Protein AF-T0YWU1-F1 (afdb_monomer_lite)

Sequence (294 aa):
MVGDIGYGIVILLGSIWIIKRLSTPGPHIRLPGKLTKFVSTILSPLQMKILGKALIPGSIAAIIAGIVFNSFFGFPIMPSQIFGYHINYFSPLKSAGKMLLISGYFGLFMVTLGYIMGILNELNYGEKRGIVGKIGWLMFVWGVSIYGLSLLHGYNVSITSNPFAALDIGVLVSGILLILYGEGGRAAVEIPSIISHVLSYTRIMGVLLATIILSELVNSVFISNSSGSVILIIVGVVVLVIGQLFTLVLAIFEPGIQGARLIYVEFFSKFYRGNGRPFIPFGVERKYTEKVYK

InterPro domains:
  IPR002490 V-type ATPase, V0 complex, 116kDa subunit family [PTHR11629] (193-286)

pLDDT: mean 76.67, std 13.07, range [37.91, 92.88]

Structure (mmCIF, N/CA/C/O backbone):
data_AF-T0YWU1-F1
#
_entry.id   AF-T0YWU1-F1
#
loop_
_atom_site.group_PDB
_atom_site.id
_atom_site.type_symbol
_atom_site.label_atom_id
_atom_site.label_alt_id
_atom_site.label_comp_id
_atom_site.label_asym_id
_atom_site.label_entity_id
_atom_site.label_seq_id
_atom_site.pdbx_PDB_ins_code
_atom_site.Cartn_x
_atom_site.Cartn_y
_atom_site.Cartn_z
_atom_site.occupancy
_atom_site.B_iso_or_equiv
_atom_site.auth_seq_id
_atom_site.auth_comp_id
_atom_site.auth_asym_id
_atom_site.auth_atom_id
_atom_site.pdbx_PDB_model_num
ATOM 1 N N . MET A 1 1 ? 3.908 0.336 -5.491 1.00 82.31 1 MET A N 1
ATOM 2 C CA . MET A 1 1 ? 4.427 -1.021 -5.782 1.00 82.31 1 MET A CA 1
ATOM 3 C C . MET A 1 1 ? 4.955 -1.096 -7.200 1.00 82.31 1 MET A C 1
ATOM 5 O O . MET A 1 1 ? 6.068 -1.546 -7.363 1.00 82.31 1 MET A O 1
ATOM 9 N N . VAL A 1 2 ? 4.222 -0.596 -8.199 1.00 79.56 2 VAL A N 1
ATOM 10 C CA . VAL A 1 2 ? 4.784 -0.313 -9.532 1.00 79.56 2 VAL A CA 1
ATOM 11 C C . VAL A 1 2 ? 4.933 1.193 -9.676 1.00 79.56 2 VAL A C 1
ATOM 13 O O . VAL A 1 2 ? 4.023 1.928 -9.293 1.00 79.56 2 VAL A O 1
ATOM 16 N N . GLY A 1 3 ? 6.079 1.635 -10.177 1.00 74.06 3 GLY A N 1
ATOM 17 C CA . GLY A 1 3 ? 6.428 3.045 -10.314 1.00 74.06 3 GLY A CA 1
ATOM 18 C C . GLY A 1 3 ? 7.127 3.323 -11.636 1.00 74.06 3 GLY A C 1
ATOM 19 O O . GLY A 1 3 ? 8.222 3.867 -11.643 1.00 74.06 3 GLY A O 1
ATOM 20 N N . ASP A 1 4 ? 6.512 2.905 -12.739 1.00 81.81 4 ASP A N 1
ATOM 21 C CA . ASP A 1 4 ? 7.069 3.052 -14.081 1.00 81.81 4 ASP A CA 1
ATOM 22 C C . ASP A 1 4 ? 5.948 3.359 -15.078 1.00 81.81 4 ASP A C 1
ATOM 24 O O . ASP A 1 4 ? 4.906 2.692 -15.097 1.00 81.81 4 ASP A O 1
ATOM 28 N N . ILE A 1 5 ? 6.174 4.371 -15.912 1.00 81.19 5 ILE A N 1
ATOM 29 C CA . ILE A 1 5 ? 5.219 4.835 -16.922 1.00 81.19 5 ILE A CA 1
ATOM 30 C C . ILE A 1 5 ? 5.001 3.754 -17.982 1.00 81.19 5 ILE A C 1
ATOM 32 O O . ILE A 1 5 ? 3.873 3.501 -18.404 1.00 81.19 5 ILE A O 1
ATOM 36 N N . GLY A 1 6 ? 6.080 3.100 -18.401 1.00 81.06 6 GLY A N 1
ATOM 37 C CA . GLY A 1 6 ? 6.092 2.086 -19.439 1.00 81.06 6 GLY A CA 1
ATOM 38 C C . GLY A 1 6 ? 5.306 0.847 -19.045 1.00 81.06 6 GLY A C 1
ATOM 39 O O . GLY A 1 6 ? 4.369 0.456 -19.748 1.00 81.06 6 GLY A O 1
ATOM 40 N N . TYR A 1 7 ? 5.613 0.278 -17.876 1.00 83.62 7 TYR A N 1
ATOM 41 C CA . TYR A 1 7 ? 4.824 -0.837 -17.345 1.00 83.62 7 TYR A CA 1
ATOM 42 C C . TYR A 1 7 ? 3.365 -0.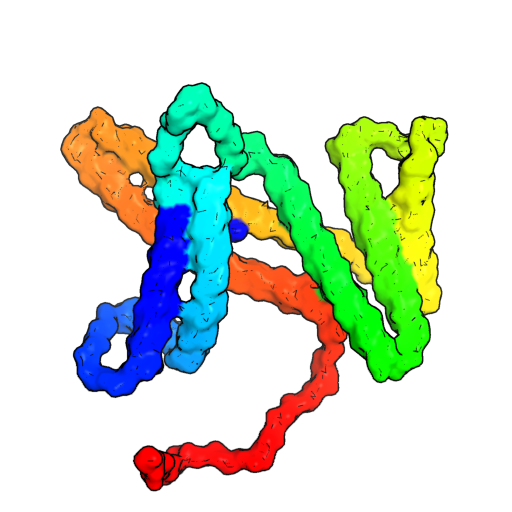417 -17.115 1.00 83.62 7 TYR A C 1
ATOM 44 O O . TYR A 1 7 ? 2.458 -1.163 -17.479 1.00 83.62 7 TYR A O 1
ATOM 52 N N . GLY A 1 8 ? 3.114 0.791 -16.596 1.00 81.62 8 GLY A N 1
ATOM 53 C CA . GLY A 1 8 ? 1.762 1.320 -16.394 1.00 81.62 8 GLY A CA 1
ATOM 54 C C . GLY A 1 8 ? 0.928 1.376 -17.680 1.00 81.62 8 GLY A C 1
ATOM 55 O O . GLY A 1 8 ? -0.210 0.905 -17.694 1.00 81.62 8 GLY A O 1
ATOM 56 N N . ILE A 1 9 ? 1.504 1.868 -18.782 1.00 85.12 9 ILE A N 1
ATOM 57 C CA . ILE A 1 9 ? 0.844 1.920 -20.098 1.00 85.12 9 ILE A CA 1
ATOM 58 C C . ILE A 1 9 ? 0.578 0.513 -20.639 1.00 85.12 9 ILE A C 1
ATOM 60 O O . ILE A 1 9 ? -0.530 0.241 -21.105 1.00 85.12 9 ILE A O 1
ATOM 64 N N . VAL A 1 10 ? 1.553 -0.399 -20.563 1.00 84.38 10 VAL A N 1
ATOM 65 C CA . VAL A 1 10 ? 1.372 -1.783 -21.042 1.00 84.38 10 VAL A CA 1
ATOM 66 C C . VAL A 1 10 ? 0.262 -2.489 -20.270 1.00 84.38 10 VAL A C 1
ATOM 68 O O . VAL A 1 10 ? -0.584 -3.156 -20.869 1.00 84.38 10 VAL A O 1
ATOM 71 N N . ILE A 1 11 ? 0.218 -2.303 -18.952 1.00 83.19 11 ILE A N 1
ATOM 72 C CA . ILE A 1 11 ? -0.818 -2.872 -18.088 1.00 83.19 11 ILE A CA 1
ATOM 73 C C . ILE A 1 11 ? -2.192 -2.269 -18.411 1.00 83.19 11 ILE A C 1
ATOM 75 O O . ILE A 1 11 ? -3.181 -3.005 -18.500 1.00 83.19 11 ILE A O 1
ATOM 79 N N . LEU A 1 12 ? -2.271 -0.955 -18.633 1.00 84.44 12 LEU A N 1
ATOM 80 C CA . LEU A 1 12 ? -3.507 -0.262 -19.004 1.00 84.44 12 LEU A CA 1
ATOM 81 C C . LEU A 1 12 ? -4.043 -0.755 -20.357 1.00 84.44 12 LEU A C 1
ATOM 83 O O . LEU A 1 12 ? -5.212 -1.135 -20.461 1.00 84.44 12 LEU A O 1
ATOM 87 N N . LEU A 1 13 ? -3.182 -0.825 -21.375 1.00 83.25 13 LEU A N 1
ATOM 88 C CA . LEU A 1 13 ? -3.534 -1.336 -22.703 1.00 83.25 13 LEU A CA 1
ATOM 89 C C . LEU A 1 13 ? -3.962 -2.806 -22.644 1.00 83.25 13 LEU A C 1
ATOM 91 O O . LEU A 1 13 ? -4.986 -3.168 -23.227 1.00 83.25 13 LEU A O 1
ATOM 95 N N . GLY A 1 14 ? -3.236 -3.640 -21.894 1.00 77.94 14 GLY A N 1
ATOM 96 C CA . GLY A 1 14 ? -3.594 -5.040 -21.663 1.00 77.94 14 GLY A CA 1
ATOM 97 C C . GLY A 1 14 ? -4.962 -5.191 -20.991 1.00 77.94 14 GLY A C 1
ATOM 98 O O . GLY A 1 14 ? -5.781 -6.002 -21.425 1.00 77.94 14 GLY A O 1
ATOM 99 N N . SER A 1 15 ? -5.258 -4.359 -19.991 1.00 75.44 15 SER A N 1
ATOM 100 C CA . SER A 1 15 ? -6.538 -4.370 -19.267 1.00 75.44 15 SER A CA 1
ATOM 101 C C . SER A 1 15 ? -7.713 -3.968 -20.162 1.00 75.44 15 SER A C 1
ATOM 103 O O . SER A 1 15 ? -8.737 -4.656 -20.193 1.00 75.44 15 SER A O 1
ATOM 105 N N . ILE A 1 16 ? -7.561 -2.894 -20.943 1.00 78.06 16 ILE A N 1
ATOM 106 C CA . ILE A 1 16 ? -8.579 -2.435 -21.903 1.00 78.06 16 ILE A CA 1
ATOM 107 C C . ILE A 1 16 ? -8.810 -3.493 -22.985 1.00 78.06 16 ILE A C 1
ATOM 109 O O . ILE A 1 16 ? -9.957 -3.779 -23.338 1.00 78.06 16 ILE A O 1
ATOM 113 N N . TRP A 1 17 ? -7.740 -4.116 -23.482 1.00 77.25 17 TRP A N 1
ATOM 114 C CA . TRP A 1 17 ? -7.822 -5.177 -24.482 1.00 77.25 17 TRP A CA 1
ATOM 115 C C . TRP A 1 17 ? -8.587 -6.404 -23.967 1.00 77.25 17 TRP A C 1
ATOM 117 O O . TRP A 1 17 ? -9.477 -6.901 -24.662 1.00 77.25 17 TRP A O 1
ATOM 127 N N . ILE A 1 18 ? -8.322 -6.844 -22.730 1.00 71.62 18 ILE A N 1
ATOM 128 C CA . ILE A 1 18 ? -9.055 -7.943 -22.076 1.00 71.62 18 ILE A CA 1
ATOM 129 C C . ILE A 1 18 ? -10.545 -7.596 -21.934 1.00 71.62 18 ILE A C 1
ATOM 131 O O . ILE A 1 18 ? -11.403 -8.402 -22.300 1.00 71.62 18 ILE A O 1
ATOM 135 N N . ILE A 1 19 ? -10.880 -6.393 -21.455 1.00 70.25 19 ILE A N 1
ATOM 136 C CA . ILE A 1 19 ? -12.279 -5.978 -21.242 1.00 70.25 19 ILE A CA 1
ATOM 137 C C . ILE A 1 19 ? -13.037 -5.864 -22.562 1.00 70.25 19 ILE A C 1
ATOM 139 O O . ILE A 1 19 ? -14.166 -6.358 -22.655 1.00 70.25 19 ILE A O 1
ATOM 143 N N . LYS A 1 20 ? -12.438 -5.222 -23.573 1.00 69.19 20 LYS A N 1
ATOM 144 C CA . LYS A 1 20 ? -13.056 -5.033 -24.892 1.00 69.19 20 LYS A CA 1
ATOM 145 C C . LYS A 1 20 ? -13.359 -6.383 -25.531 1.00 69.19 20 LYS A C 1
ATOM 147 O O . LYS A 1 20 ? -14.448 -6.563 -26.067 1.00 69.19 20 LYS A O 1
ATOM 152 N N . ARG A 1 21 ? -12.449 -7.349 -25.393 1.00 64.88 21 ARG A N 1
ATOM 153 C CA . ARG A 1 21 ? -12.579 -8.690 -25.972 1.00 64.88 21 ARG A CA 1
ATOM 154 C C . ARG A 1 21 ? -13.543 -9.610 -25.221 1.00 64.88 21 ARG A C 1
ATOM 156 O O . ARG A 1 21 ? -14.203 -10.417 -25.854 1.00 64.88 21 ARG A O 1
ATOM 163 N N . LEU A 1 22 ? -13.654 -9.481 -23.898 1.00 62.69 22 LEU A N 1
ATOM 164 C CA . LEU A 1 22 ? -14.622 -10.242 -23.093 1.00 62.69 22 LEU A CA 1
ATOM 165 C C . LEU A 1 22 ? -16.031 -9.626 -23.091 1.00 62.69 22 LEU A C 1
ATOM 167 O O . LEU A 1 22 ? -16.982 -10.280 -22.674 1.00 62.69 22 LEU A O 1
ATOM 171 N N . SER A 1 23 ? -16.177 -8.362 -23.504 1.00 56.84 23 SER A N 1
ATOM 172 C CA . SER A 1 23 ? -17.471 -7.658 -23.537 1.00 56.84 23 SER A CA 1
ATOM 173 C C . SER A 1 23 ? -18.092 -7.560 -24.931 1.00 56.84 23 SER A C 1
ATOM 175 O O . SER A 1 23 ? -19.251 -7.170 -25.020 1.00 56.84 23 SER A O 1
ATOM 177 N N . THR A 1 24 ? -17.365 -7.906 -25.998 1.00 52.28 24 THR A N 1
ATOM 178 C CA . THR A 1 24 ? -17.922 -7.995 -27.356 1.00 52.28 24 THR A CA 1
ATOM 179 C C . THR A 1 24 ? -18.261 -9.454 -27.684 1.00 52.28 24 THR A C 1
ATOM 181 O O . THR A 1 24 ? -17.350 -10.266 -27.840 1.00 52.28 24 THR A O 1
ATOM 184 N N . PRO A 1 25 ? -19.552 -9.829 -27.778 1.00 48.22 25 PRO A N 1
ATOM 185 C CA . PRO A 1 25 ? -19.942 -11.126 -28.307 1.00 48.22 25 PRO A CA 1
ATOM 186 C C . PRO A 1 25 ? -19.775 -11.073 -29.831 1.00 48.22 25 PRO A C 1
ATOM 188 O O . PRO A 1 25 ? -20.569 -10.455 -30.532 1.00 48.22 25 PRO A O 1
ATOM 191 N N . GLY A 1 26 ? -18.696 -11.659 -30.346 1.00 48.84 26 GLY A N 1
ATOM 192 C CA . GLY A 1 26 ? -18.432 -11.725 -31.782 1.00 48.84 26 GLY A CA 1
ATOM 193 C C . GLY A 1 26 ? -17.563 -12.933 -32.142 1.00 48.84 26 GLY A C 1
ATOM 194 O O . GLY A 1 26 ? -16.620 -13.242 -31.405 1.00 48.84 26 GLY A O 1
ATOM 195 N N . PRO A 1 27 ? -17.874 -13.644 -33.242 1.00 56.78 27 PRO A N 1
ATOM 196 C CA . PRO A 1 27 ? -17.178 -14.857 -33.631 1.00 56.78 27 PRO A CA 1
ATOM 197 C C . PRO A 1 27 ? -15.806 -14.492 -34.207 1.00 56.78 27 PRO A C 1
ATOM 199 O O . PRO A 1 27 ? -15.660 -13.551 -34.977 1.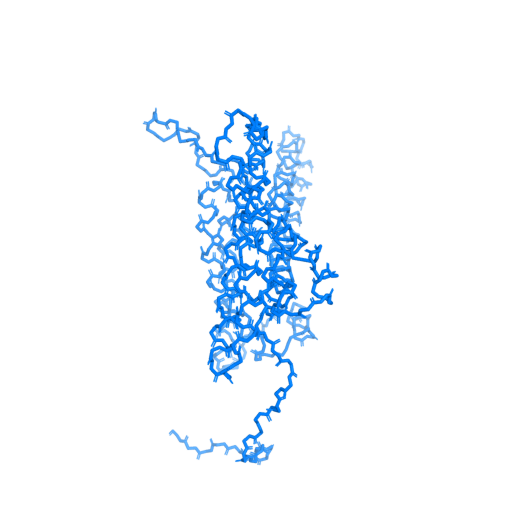00 56.78 27 PRO A O 1
ATOM 202 N N . HIS A 1 28 ? -14.794 -15.272 -33.845 1.00 48.97 28 HIS A N 1
ATOM 203 C CA . HIS A 1 28 ? -13.464 -15.253 -34.456 1.00 48.97 28 HIS A CA 1
ATOM 204 C C . HIS A 1 28 ? -12.636 -13.976 -34.293 1.00 48.97 28 HIS A C 1
ATOM 206 O O . HIS A 1 28 ? -12.320 -13.281 -35.250 1.00 48.97 28 HIS A O 1
ATOM 212 N N . ILE A 1 29 ? -12.043 -13.817 -33.113 1.00 43.88 29 ILE A N 1
ATOM 213 C CA . ILE A 1 29 ? -10.643 -13.389 -33.080 1.00 43.88 29 ILE A CA 1
ATOM 214 C C . ILE A 1 29 ? -9.932 -14.416 -32.210 1.00 43.88 29 ILE A C 1
ATOM 216 O O . ILE A 1 29 ? -10.233 -14.549 -31.022 1.00 43.88 29 ILE A O 1
ATOM 220 N N . ARG A 1 30 ? -9.032 -15.203 -32.804 1.00 51.38 30 ARG A N 1
ATOM 221 C CA . ARG A 1 30 ? -8.229 -16.210 -32.094 1.00 51.38 30 ARG A CA 1
ATOM 222 C C . ARG A 1 30 ? -7.247 -15.478 -31.188 1.00 51.38 30 ARG A C 1
ATOM 224 O O . ARG A 1 30 ? -6.583 -14.535 -31.613 1.00 51.38 30 ARG A O 1
ATOM 231 N N . LEU A 1 31 ? -7.205 -15.826 -29.909 1.00 53.59 31 LEU A N 1
ATOM 232 C CA . LEU A 1 31 ? -6.074 -15.422 -29.084 1.00 53.59 31 LEU A CA 1
ATOM 233 C C . LEU A 1 31 ? -4.851 -16.264 -29.496 1.00 53.59 31 LEU A C 1
ATOM 235 O O . LEU A 1 31 ? -5.041 -17.361 -30.033 1.00 53.59 31 LEU A O 1
ATOM 239 N N . PRO A 1 32 ? -3.606 -15.828 -29.229 1.00 54.00 32 PRO A N 1
ATOM 240 C CA . PRO A 1 32 ? -2.492 -16.768 -29.197 1.00 54.00 32 PRO A CA 1
ATOM 241 C C . PRO A 1 32 ? -2.830 -17.855 -28.169 1.00 54.00 32 PRO A C 1
ATOM 243 O O . PRO A 1 32 ? -2.853 -17.608 -26.963 1.00 54.00 32 PRO A O 1
ATOM 246 N N . GLY A 1 33 ? -3.155 -19.056 -28.656 1.00 54.84 33 GLY A N 1
ATOM 247 C CA . GLY A 1 33 ? -3.848 -20.079 -27.867 1.00 54.84 33 GLY A CA 1
ATOM 248 C C . GLY A 1 33 ? -3.121 -20.509 -26.591 1.00 54.84 33 GLY A C 1
ATOM 249 O O . GLY A 1 33 ? -3.763 -21.011 -25.675 1.00 54.84 33 GLY A O 1
ATOM 250 N N . LYS A 1 34 ? -1.805 -20.283 -26.495 1.00 58.09 34 LYS A N 1
ATOM 251 C CA . LYS A 1 34 ? -0.998 -20.623 -25.315 1.00 58.09 34 LYS A CA 1
ATOM 252 C C . LYS A 1 34 ? -1.265 -19.696 -24.120 1.00 58.09 34 LYS A C 1
ATOM 254 O O . LYS A 1 34 ? -1.522 -20.193 -23.029 1.00 58.09 34 LYS A O 1
ATOM 259 N N . LEU A 1 35 ? -1.271 -18.374 -24.324 1.00 56.03 35 LEU A N 1
ATOM 260 C CA . LEU A 1 35 ? -1.502 -17.401 -23.243 1.00 56.03 35 LEU A CA 1
ATOM 261 C C . LEU A 1 35 ? -2.939 -17.468 -22.729 1.00 56.03 35 LEU A C 1
ATOM 263 O O . LEU A 1 35 ? -3.181 -17.398 -21.531 1.00 56.03 35 LEU A O 1
ATOM 267 N N . THR A 1 36 ? -3.901 -17.669 -23.625 1.00 58.38 36 THR A N 1
ATOM 268 C CA . THR A 1 36 ? -5.312 -17.791 -23.238 1.00 58.38 36 THR A CA 1
ATOM 269 C C . THR A 1 36 ? -5.583 -19.055 -22.490 1.00 58.38 36 THR A C 1
ATOM 271 O O . THR A 1 36 ? -6.277 -18.969 -21.496 1.00 58.38 36 THR A O 1
ATOM 274 N N . LYS A 1 37 ? -5.029 -20.192 -22.929 1.00 58.12 37 LYS A N 1
ATOM 275 C CA . LYS A 1 37 ? -5.168 -21.441 -22.186 1.00 58.12 37 LYS A CA 1
ATOM 276 C C . LYS A 1 37 ? -4.602 -21.288 -20.780 1.00 58.12 37 LYS A C 1
ATOM 278 O O . LYS A 1 37 ? -5.291 -21.642 -19.841 1.00 58.12 37 LYS A O 1
ATOM 283 N N . PHE A 1 38 ? -3.421 -20.687 -20.619 1.00 57.88 38 PHE A N 1
ATOM 284 C CA . PHE A 1 38 ? -2.845 -20.449 -19.292 1.00 57.88 38 PHE A CA 1
ATOM 285 C C . PHE A 1 38 ? -3.729 -19.545 -18.422 1.00 57.88 38 PHE A C 1
ATOM 287 O O . PHE A 1 38 ? -4.063 -19.906 -17.298 1.00 57.88 38 PHE A O 1
ATOM 294 N N . VAL A 1 39 ? -4.176 -18.405 -18.954 1.00 60.66 39 VAL A N 1
ATOM 295 C CA . VAL A 1 39 ? -5.013 -17.475 -18.183 1.00 60.66 39 VAL A CA 1
ATOM 296 C C . VAL A 1 39 ? -6.408 -18.053 -17.917 1.00 60.66 39 VAL A C 1
ATOM 298 O O . VAL A 1 39 ? -6.906 -17.897 -16.811 1.00 60.66 39 VAL A O 1
ATOM 301 N N . SER A 1 40 ? -7.013 -18.776 -18.864 1.00 59.56 40 SER A N 1
ATOM 302 C CA . SER A 1 40 ? -8.311 -19.445 -18.683 1.00 59.56 40 SER A CA 1
ATOM 303 C C . SER A 1 40 ? -8.239 -20.661 -17.761 1.00 59.56 40 SER A C 1
ATOM 305 O O . SER A 1 40 ? -9.258 -21.058 -17.209 1.00 59.56 40 SER A O 1
ATOM 307 N N . THR A 1 41 ? -7.055 -21.260 -17.598 1.00 65.38 41 THR A N 1
ATOM 308 C CA . THR A 1 41 ? -6.808 -22.300 -16.589 1.00 65.38 41 THR A CA 1
ATOM 309 C C . THR A 1 41 ? -6.776 -21.705 -15.178 1.00 65.38 41 THR A C 1
ATOM 311 O O . THR A 1 41 ? -7.145 -22.391 -14.231 1.00 65.38 41 THR A O 1
ATOM 314 N N . ILE A 1 42 ? -6.365 -20.441 -15.023 1.00 65.69 42 ILE A N 1
ATOM 315 C CA . ILE A 1 42 ? -6.242 -19.776 -13.713 1.00 65.69 42 ILE A CA 1
ATOM 316 C C . ILE A 1 42 ? -7.499 -18.961 -13.357 1.00 65.69 42 ILE A C 1
ATOM 318 O O . ILE A 1 42 ? -7.862 -18.886 -12.187 1.00 65.69 42 ILE A O 1
ATOM 322 N N . LEU A 1 43 ? -8.172 -18.343 -14.335 1.00 62.31 43 LEU A N 1
ATOM 323 C CA . LEU A 1 43 ? -9.293 -17.421 -14.118 1.00 62.31 43 LEU A CA 1
ATOM 324 C C . LEU A 1 43 ? -10.470 -17.703 -15.061 1.00 62.31 43 LEU A C 1
ATOM 326 O O . LEU A 1 43 ? -10.310 -17.827 -16.275 1.00 62.31 43 LEU A O 1
ATOM 330 N N . SER A 1 44 ? -11.684 -17.692 -14.505 1.00 72.19 44 SER A N 1
ATOM 331 C CA . SER A 1 44 ? -12.932 -17.693 -15.281 1.00 72.19 44 SER A CA 1
ATOM 332 C C . SER A 1 44 ? -13.065 -16.404 -16.119 1.00 72.19 44 SER A C 1
ATOM 334 O O . SER A 1 44 ? -12.623 -15.340 -15.667 1.00 72.19 44 SER A O 1
ATOM 336 N N . PRO A 1 45 ? -13.732 -16.425 -17.295 1.00 67.06 45 PRO A N 1
ATOM 337 C CA . PRO A 1 45 ? -13.944 -15.233 -18.129 1.00 67.06 45 PRO A CA 1
ATOM 338 C C . PRO A 1 45 ? -14.547 -14.043 -17.367 1.00 67.06 45 PRO A C 1
ATOM 340 O O . PRO A 1 45 ? -14.215 -12.885 -17.625 1.00 67.06 45 PRO A O 1
ATOM 343 N N . LEU A 1 46 ? -15.405 -14.318 -16.381 1.00 68.00 46 LEU A N 1
ATOM 344 C CA . LEU A 1 46 ? -16.006 -13.290 -15.534 1.00 68.00 46 LEU A CA 1
ATOM 345 C C . LEU A 1 46 ? -14.983 -12.688 -14.557 1.00 68.00 46 LEU A C 1
ATOM 347 O O . LEU A 1 46 ? -14.924 -11.468 -14.403 1.00 68.00 46 LEU A O 1
ATOM 351 N N . GLN A 1 47 ? -14.126 -13.518 -13.957 1.00 74.19 47 GLN A N 1
ATOM 352 C CA . GLN A 1 47 ? -13.056 -13.072 -13.058 1.00 74.19 47 GLN A CA 1
ATOM 353 C C . GLN A 1 47 ? -12.017 -12.227 -13.802 1.00 74.19 47 GLN A C 1
ATOM 355 O O . GLN A 1 47 ? -11.585 -11.202 -13.283 1.00 74.19 47 GLN A O 1
ATOM 360 N N . MET A 1 48 ? -11.686 -12.583 -15.049 1.00 70.56 48 MET A N 1
ATOM 361 C CA . MET A 1 48 ? -10.806 -11.778 -15.904 1.00 70.56 48 MET A CA 1
ATOM 362 C C . MET A 1 48 ? -11.374 -10.376 -16.161 1.00 70.56 48 MET A C 1
ATOM 364 O O . MET A 1 48 ? -10.632 -9.394 -16.153 1.00 70.56 48 MET A O 1
ATOM 368 N N . LYS A 1 49 ? -12.695 -10.259 -16.354 1.00 74.25 49 LYS A N 1
ATOM 369 C CA . LYS A 1 49 ? -13.361 -8.962 -16.544 1.00 74.25 49 LYS A CA 1
ATOM 370 C C . LYS A 1 49 ? -13.354 -8.119 -15.267 1.00 74.25 49 LYS A C 1
ATOM 372 O O . LYS A 1 49 ? -13.149 -6.910 -15.353 1.00 74.25 49 LYS A O 1
ATOM 377 N N . ILE A 1 50 ? -13.560 -8.735 -14.100 1.00 79.25 50 ILE A N 1
ATOM 378 C CA . ILE A 1 50 ? -13.469 -8.046 -12.802 1.00 79.25 50 ILE A CA 1
ATOM 379 C C . ILE A 1 50 ? -12.033 -7.573 -12.556 1.00 79.25 50 ILE A C 1
ATOM 381 O O . ILE A 1 50 ? -11.828 -6.401 -12.247 1.00 79.25 50 ILE A O 1
ATOM 385 N N . LEU A 1 51 ? -11.047 -8.449 -12.768 1.00 77.75 51 LEU A N 1
ATOM 386 C CA . LEU A 1 51 ? -9.630 -8.133 -12.594 1.00 77.75 51 LEU A CA 1
ATOM 387 C C . LEU A 1 51 ? -9.193 -6.993 -13.517 1.00 77.75 51 LEU A C 1
ATOM 389 O O . LEU A 1 51 ? -8.589 -6.034 -13.052 1.00 77.75 51 LEU A O 1
ATOM 393 N N . GLY A 1 52 ? -9.557 -7.048 -14.802 1.00 77.81 52 GLY A N 1
ATOM 394 C CA . GLY A 1 52 ? -9.248 -5.980 -15.753 1.00 77.81 52 GLY A CA 1
ATOM 395 C C . GLY A 1 52 ? -9.839 -4.634 -15.329 1.00 77.81 52 GLY A C 1
ATOM 396 O O . GLY A 1 52 ? -9.156 -3.617 -15.399 1.00 77.81 52 GLY A O 1
ATOM 397 N N . LYS A 1 53 ? -11.085 -4.612 -14.833 1.00 81.69 53 LYS A N 1
ATOM 398 C CA . LYS A 1 53 ? -11.705 -3.380 -14.314 1.00 81.69 53 LYS A CA 1
ATOM 399 C C . LYS A 1 53 ? -10.994 -2.849 -13.069 1.00 81.69 53 LYS A C 1
ATOM 401 O O . LYS A 1 53 ? -10.827 -1.640 -12.951 1.00 81.69 53 LYS A O 1
ATOM 406 N N . ALA A 1 54 ? -10.570 -3.734 -12.169 1.00 82.38 54 ALA A N 1
ATOM 407 C CA . ALA A 1 54 ? -9.828 -3.364 -10.966 1.00 82.38 54 ALA A CA 1
ATOM 408 C C . ALA A 1 54 ? -8.408 -2.860 -11.279 1.00 82.38 54 ALA A C 1
ATOM 410 O O . ALA A 1 54 ? -7.881 -2.014 -10.561 1.00 82.38 54 ALA A O 1
ATOM 411 N N . LEU A 1 55 ? -7.799 -3.337 -12.368 1.00 83.81 55 LEU A N 1
ATOM 412 C CA . LEU A 1 55 ? -6.430 -2.990 -12.744 1.00 83.81 55 LEU A CA 1
ATOM 413 C C . LEU A 1 55 ? -6.318 -1.619 -13.432 1.00 83.81 55 LEU A C 1
ATOM 415 O O . LEU A 1 55 ? -5.272 -0.984 -13.333 1.00 83.81 55 LEU A O 1
ATOM 419 N N . ILE A 1 56 ? -7.392 -1.111 -14.053 1.00 84.62 56 ILE A N 1
ATOM 420 C CA . ILE A 1 56 ? -7.425 0.230 -14.672 1.00 84.62 56 ILE A CA 1
ATOM 421 C C . ILE A 1 56 ? -7.014 1.344 -13.689 1.00 84.62 56 ILE A C 1
ATOM 423 O O . ILE A 1 56 ? -6.028 2.027 -13.976 1.00 84.62 56 ILE A O 1
ATOM 427 N N . PRO A 1 57 ? -7.682 1.549 -12.534 1.00 85.56 57 PRO A N 1
ATOM 428 C CA . PRO A 1 57 ? -7.287 2.612 -11.607 1.00 85.56 57 PRO A CA 1
ATOM 429 C C . PRO A 1 57 ? -5.868 2.403 -11.062 1.00 85.56 57 PRO A C 1
ATOM 431 O O . PRO A 1 57 ? -5.123 3.369 -10.906 1.00 85.56 57 PRO A O 1
ATOM 434 N N . GLY A 1 58 ? -5.456 1.146 -10.855 1.00 83.62 58 GLY A N 1
ATOM 435 C CA . GLY A 1 58 ? -4.087 0.811 -10.460 1.00 83.62 58 GLY A CA 1
ATOM 436 C C . GLY A 1 58 ? -3.047 1.208 -11.511 1.00 83.62 58 GLY A C 1
ATOM 437 O O . GLY A 1 58 ? -2.003 1.752 -11.167 1.00 83.62 58 GLY A O 1
ATOM 438 N N . SER A 1 59 ? -3.345 1.003 -12.796 1.00 82.44 59 SER A N 1
ATOM 439 C CA . SER A 1 59 ? -2.457 1.379 -13.901 1.00 82.44 59 SER A CA 1
ATOM 440 C C . SER A 1 59 ? -2.336 2.894 -14.074 1.00 82.44 59 SER A C 1
ATOM 442 O O . SER A 1 59 ? -1.239 3.391 -14.305 1.00 82.44 59 SER A O 1
ATOM 444 N N . ILE A 1 60 ? -3.418 3.648 -13.854 1.00 85.62 60 ILE A N 1
ATOM 445 C CA . ILE A 1 60 ? -3.378 5.118 -13.834 1.00 85.62 60 ILE A CA 1
ATOM 446 C C . ILE A 1 60 ? -2.494 5.604 -12.678 1.00 85.62 60 ILE A C 1
ATOM 448 O O . ILE A 1 60 ? -1.620 6.445 -12.883 1.00 85.62 60 ILE A O 1
ATOM 452 N N . ALA A 1 61 ? -2.656 5.032 -11.481 1.00 85.25 61 ALA A N 1
ATOM 453 C CA . ALA A 1 61 ? -1.802 5.348 -10.338 1.00 85.25 61 ALA A CA 1
ATOM 454 C C . ALA A 1 61 ? -0.326 4.989 -10.593 1.00 85.25 61 ALA A C 1
ATOM 456 O O . ALA A 1 61 ? 0.560 5.748 -10.206 1.00 85.25 61 ALA A O 1
ATOM 457 N N . ALA A 1 62 ? -0.053 3.877 -11.286 1.00 84.50 62 ALA A N 1
ATOM 458 C CA . ALA A 1 62 ? 1.300 3.482 -11.679 1.00 84.50 62 ALA A CA 1
ATOM 459 C C . ALA A 1 62 ? 1.928 4.457 -12.688 1.00 84.50 62 ALA A C 1
ATOM 461 O O . ALA A 1 62 ? 3.111 4.758 -12.566 1.00 84.50 62 ALA A O 1
ATOM 462 N N . ILE A 1 63 ? 1.148 4.997 -13.634 1.00 82.56 63 ILE A N 1
ATOM 463 C CA . ILE A 1 63 ? 1.612 6.030 -14.574 1.00 82.56 63 ILE A CA 1
ATOM 464 C C . ILE A 1 63 ? 1.957 7.318 -13.820 1.00 82.56 63 ILE A C 1
ATOM 466 O O . ILE A 1 63 ? 3.036 7.867 -14.023 1.00 82.56 63 ILE A O 1
ATOM 470 N N . ILE A 1 64 ? 1.085 7.772 -12.913 1.00 82.81 64 ILE A N 1
ATOM 471 C CA . ILE A 1 64 ? 1.336 8.969 -12.092 1.00 82.81 64 ILE A CA 1
ATOM 472 C C . ILE A 1 64 ? 2.602 8.779 -11.247 1.00 82.81 64 ILE A C 1
ATOM 474 O O . ILE A 1 64 ? 3.479 9.640 -11.245 1.00 82.81 64 ILE A O 1
ATOM 478 N N . ALA A 1 65 ? 2.737 7.633 -10.577 1.00 78.50 65 ALA A N 1
ATOM 479 C CA . ALA A 1 65 ? 3.934 7.303 -9.809 1.00 78.50 65 ALA A CA 1
ATOM 480 C C . ALA A 1 65 ? 5.185 7.216 -10.702 1.00 78.50 65 ALA A C 1
ATOM 482 O O . ALA A 1 65 ? 6.243 7.707 -10.323 1.00 78.50 65 ALA A O 1
ATOM 483 N N . GLY A 1 66 ? 5.063 6.654 -11.906 1.00 76.88 66 GLY A N 1
ATOM 484 C CA . GLY A 1 66 ? 6.145 6.583 -12.886 1.00 76.88 66 GLY A CA 1
ATOM 485 C C . GLY A 1 66 ? 6.621 7.954 -13.367 1.00 76.88 66 GLY A C 1
ATOM 486 O O . GLY A 1 66 ? 7.820 8.135 -13.563 1.00 76.88 66 GLY A O 1
ATOM 487 N N . ILE A 1 67 ? 5.716 8.932 -13.500 1.00 77.00 67 ILE A N 1
ATOM 488 C CA . ILE A 1 67 ? 6.070 10.332 -13.798 1.00 77.00 67 ILE A CA 1
ATOM 489 C C . ILE A 1 67 ? 6.871 10.931 -12.640 1.00 77.00 67 ILE A C 1
ATOM 491 O O . ILE A 1 67 ? 7.901 11.558 -12.869 1.00 77.00 67 ILE A O 1
ATOM 495 N N . VAL A 1 68 ? 6.444 10.692 -11.397 1.00 74.06 68 VAL A N 1
ATOM 496 C CA . VAL A 1 68 ? 7.146 11.180 -10.197 1.00 74.06 68 VAL A CA 1
ATOM 497 C C . VAL A 1 68 ? 8.549 10.574 -10.071 1.00 74.06 68 VAL A C 1
ATOM 499 O O . VAL A 1 68 ? 9.486 11.272 -9.686 1.00 74.06 68 VAL A O 1
ATOM 502 N N . PHE A 1 69 ? 8.711 9.294 -10.413 1.00 69.25 69 PHE A N 1
ATOM 503 C CA . PHE A 1 69 ? 10.001 8.600 -10.353 1.00 69.25 69 PHE A CA 1
ATOM 504 C C . PHE A 1 69 ? 10.857 8.757 -11.616 1.00 69.25 69 PHE A C 1
ATOM 506 O O . PHE A 1 69 ? 12.018 8.357 -11.594 1.00 69.25 69 PHE A O 1
ATOM 513 N N . ASN A 1 70 ? 10.315 9.352 -12.687 1.00 71.38 70 ASN A N 1
ATOM 514 C CA . ASN A 1 70 ? 10.960 9.492 -13.997 1.00 71.38 70 ASN A CA 1
ATOM 515 C C . ASN A 1 70 ? 11.526 8.155 -14.523 1.00 71.38 70 ASN A C 1
ATOM 517 O O . ASN A 1 70 ? 12.688 8.070 -14.916 1.00 71.38 70 ASN A O 1
ATOM 521 N N . SER A 1 71 ? 10.703 7.100 -14.500 1.00 68.25 71 SER A N 1
ATOM 522 C CA . SER A 1 71 ? 11.071 5.766 -14.995 1.00 68.25 71 SER A CA 1
ATOM 523 C C . SER A 1 71 ? 10.151 5.334 -16.130 1.00 68.25 71 SER A C 1
ATOM 525 O O . SER A 1 71 ? 8.925 5.306 -15.973 1.00 68.25 71 SER A O 1
ATOM 527 N N . PHE A 1 72 ? 10.742 4.968 -17.265 1.00 71.25 72 PHE A N 1
ATOM 528 C CA . PHE A 1 72 ? 10.051 4.345 -18.388 1.00 71.25 72 PHE A CA 1
ATOM 529 C C . PHE A 1 72 ? 10.809 3.124 -18.858 1.00 71.25 72 PHE A C 1
ATOM 531 O O . PHE A 1 72 ? 11.892 3.240 -19.427 1.00 71.25 72 PHE A O 1
ATOM 538 N N . PHE A 1 73 ? 10.243 1.946 -18.618 1.00 63.34 73 PHE A N 1
ATOM 539 C CA . PHE A 1 73 ? 10.940 0.685 -18.845 1.00 63.34 73 PHE A CA 1
ATOM 540 C C . PHE A 1 73 ? 12.324 0.662 -18.149 1.00 63.34 73 PHE A C 1
ATOM 542 O O . PHE A 1 73 ? 13.286 0.106 -18.671 1.00 63.34 73 PHE A O 1
ATOM 549 N N . GLY A 1 74 ? 12.452 1.325 -16.993 1.00 60.00 74 GLY A N 1
ATOM 550 C CA . GLY A 1 74 ? 13.724 1.524 -16.285 1.00 60.00 74 GLY A CA 1
ATOM 551 C C . GLY A 1 74 ? 14.720 2.481 -16.955 1.00 60.00 74 GLY A C 1
ATOM 552 O O . GLY A 1 74 ? 15.841 2.614 -16.469 1.00 60.00 74 GLY A O 1
ATOM 553 N N . PHE A 1 75 ? 14.368 3.120 -18.073 1.00 66.69 75 PHE A N 1
ATOM 554 C CA . PHE A 1 75 ? 15.145 4.210 -18.660 1.00 66.69 75 PHE A CA 1
ATOM 555 C C . PHE A 1 75 ? 14.628 5.558 -18.138 1.00 66.69 75 PHE A C 1
ATOM 557 O O . PHE A 1 75 ? 13.411 5.780 -18.111 1.00 66.69 75 PHE A O 1
ATOM 564 N N . PRO A 1 76 ? 15.516 6.491 -17.761 1.00 63.19 76 PRO A N 1
ATOM 565 C CA . PRO A 1 76 ? 15.110 7.862 -17.486 1.00 63.19 76 PRO A CA 1
ATOM 566 C C . PRO A 1 76 ? 14.793 8.564 -18.817 1.00 63.19 76 PRO A C 1
ATOM 568 O O . PRO A 1 76 ? 15.696 8.808 -19.614 1.00 63.19 76 PRO A O 1
ATOM 571 N N . ILE A 1 77 ? 13.517 8.871 -19.093 1.00 53.69 77 ILE A N 1
ATOM 572 C CA . ILE A 1 77 ? 13.128 9.580 -20.334 1.00 53.69 77 ILE A CA 1
ATOM 573 C C . ILE A 1 77 ? 13.592 11.035 -20.283 1.00 53.69 77 ILE A C 1
ATOM 575 O O . ILE A 1 77 ? 14.043 11.597 -21.280 1.00 53.69 77 ILE A O 1
ATOM 579 N N . MET A 1 78 ? 13.401 11.684 -19.136 1.00 51.19 78 MET A N 1
ATOM 580 C CA . MET A 1 78 ? 13.532 13.130 -19.045 1.00 51.19 78 MET A CA 1
ATOM 581 C C . MET A 1 78 ? 15.000 13.487 -18.777 1.00 51.19 78 MET A C 1
ATOM 583 O O . MET A 1 78 ? 15.544 13.017 -17.770 1.00 51.19 78 MET A O 1
ATOM 587 N N . PRO A 1 79 ? 15.653 14.301 -19.634 1.00 49.22 79 PRO A N 1
ATOM 588 C CA . PRO A 1 79 ? 16.992 14.783 -19.346 1.00 49.22 79 PRO A CA 1
ATOM 589 C C . PRO A 1 79 ? 16.985 15.513 -18.000 1.00 49.22 79 PRO A C 1
ATOM 591 O O . PRO A 1 79 ? 16.015 16.181 -17.633 1.00 49.22 79 PRO A O 1
ATOM 594 N N . SER A 1 80 ? 18.084 15.408 -17.255 1.00 50.06 80 SER A N 1
ATOM 595 C CA . SER A 1 80 ? 18.291 16.074 -15.959 1.00 50.06 80 SER A CA 1
ATOM 596 C C . SER A 1 80 ? 18.253 17.611 -16.031 1.00 50.06 80 SER A C 1
ATOM 598 O O . SER A 1 80 ? 18.419 18.280 -15.011 1.00 50.06 80 SER A O 1
ATOM 600 N N . GLN A 1 81 ? 18.013 18.170 -17.221 1.00 44.12 81 GLN A N 1
ATOM 601 C CA . GLN A 1 81 ? 17.833 19.583 -17.501 1.00 44.12 81 GLN A CA 1
ATOM 602 C C . GLN A 1 81 ? 16.736 19.762 -18.555 1.00 44.12 81 GLN A C 1
ATOM 604 O O . GLN A 1 81 ? 16.903 19.413 -19.723 1.00 44.12 81 GLN A O 1
ATOM 609 N N . ILE A 1 82 ? 15.626 20.368 -18.145 1.00 42.69 82 ILE A N 1
ATOM 610 C CA . ILE A 1 82 ? 14.721 21.072 -19.049 1.00 42.69 82 ILE A CA 1
ATOM 611 C C . ILE A 1 82 ? 14.812 22.533 -18.625 1.00 42.69 82 ILE A C 1
ATOM 613 O O . ILE A 1 82 ? 14.535 22.859 -17.474 1.00 42.69 82 ILE A O 1
ATOM 617 N N . PHE A 1 83 ? 15.242 23.408 -19.536 1.00 37.91 83 PHE A N 1
ATOM 618 C CA . PHE A 1 83 ? 15.223 24.858 -19.307 1.00 37.91 83 PHE A CA 1
ATOM 619 C C . PHE A 1 83 ? 16.071 25.355 -18.111 1.00 37.91 83 PHE A C 1
ATOM 621 O O . PHE A 1 83 ? 15.662 26.251 -17.383 1.00 37.91 83 PHE A O 1
ATOM 628 N N . GLY A 1 84 ? 17.258 24.784 -17.870 1.00 46.34 84 GLY A N 1
ATOM 629 C CA . GLY A 1 84 ? 18.205 25.324 -16.877 1.00 46.34 84 GLY A CA 1
ATOM 630 C C . GLY A 1 84 ? 17.792 25.200 -15.400 1.00 46.34 84 GLY A C 1
ATOM 631 O O . GLY A 1 84 ? 18.539 25.644 -14.532 1.00 46.34 84 GLY A O 1
ATOM 632 N N . TYR A 1 85 ? 16.661 24.559 -15.090 1.00 44.12 85 TYR A N 1
ATOM 633 C CA . TYR A 1 85 ? 16.255 24.234 -13.722 1.00 44.12 85 TYR A CA 1
ATOM 634 C C . TYR A 1 85 ? 16.537 22.758 -13.413 1.00 44.12 85 TYR A C 1
ATOM 636 O O . TYR A 1 85 ? 16.078 21.856 -14.116 1.00 44.12 85 TYR A O 1
ATOM 644 N N . HIS A 1 86 ? 17.285 22.507 -12.335 1.00 45.84 86 HIS A N 1
ATOM 645 C CA . HIS A 1 86 ? 17.495 21.166 -11.794 1.00 45.84 86 HIS A CA 1
ATOM 646 C C . HIS A 1 86 ? 16.190 20.654 -11.178 1.00 45.84 86 HIS A C 1
ATOM 648 O O . HIS A 1 86 ? 15.857 20.978 -10.037 1.00 45.84 86 HIS A O 1
ATOM 654 N N . ILE A 1 87 ? 15.447 19.836 -11.919 1.00 45.19 87 ILE A N 1
ATOM 655 C CA . ILE A 1 87 ? 14.340 19.078 -11.339 1.00 45.19 87 ILE A CA 1
ATOM 656 C C . ILE A 1 87 ? 14.972 17.997 -10.459 1.00 45.19 87 ILE A C 1
ATOM 658 O O . ILE A 1 87 ? 15.639 17.083 -10.944 1.00 45.19 87 ILE A O 1
ATOM 662 N N . ASN A 1 88 ? 14.812 18.136 -9.145 1.00 45.03 88 ASN A N 1
ATOM 663 C CA . ASN A 1 88 ? 15.299 17.157 -8.184 1.00 45.03 88 ASN A CA 1
ATOM 664 C C . ASN A 1 88 ? 14.350 15.953 -8.202 1.00 45.03 88 ASN A C 1
ATOM 666 O O . ASN A 1 88 ? 13.365 15.908 -7.463 1.00 45.03 88 ASN A O 1
ATOM 670 N N . TYR A 1 89 ? 14.598 15.011 -9.110 1.00 53.72 89 TYR A N 1
ATOM 671 C CA . TYR A 1 89 ? 13.812 13.787 -9.188 1.00 53.72 89 TYR A CA 1
ATOM 672 C C . TYR A 1 89 ? 14.008 12.975 -7.907 1.00 53.72 89 TYR A C 1
ATOM 674 O O . TYR A 1 89 ? 15.134 12.746 -7.455 1.00 53.72 89 TYR A O 1
ATOM 682 N N . PHE A 1 90 ? 12.905 12.523 -7.314 1.00 53.34 90 PHE A N 1
ATOM 683 C CA . PHE A 1 90 ? 12.957 11.626 -6.168 1.00 53.34 90 PHE A CA 1
ATOM 684 C C . PHE A 1 90 ? 13.343 10.238 -6.671 1.00 53.34 90 PHE A C 1
ATOM 686 O O . PHE A 1 90 ? 12.471 9.419 -6.929 1.00 53.34 90 PHE A O 1
ATOM 693 N N . SER A 1 91 ? 14.640 9.979 -6.856 1.00 59.50 91 SER A N 1
ATOM 694 C CA . SER A 1 91 ? 15.128 8.638 -7.176 1.00 59.50 91 SER A CA 1
ATOM 695 C C . SER A 1 91 ? 14.882 7.730 -5.969 1.00 59.50 91 SER A C 1
ATOM 697 O O . SER A 1 91 ? 15.576 7.893 -4.958 1.00 59.50 91 SER A O 1
ATOM 699 N N . PRO A 1 92 ? 13.963 6.751 -6.059 1.00 60.06 92 PRO A N 1
ATOM 700 C CA . PRO A 1 92 ? 13.616 5.874 -4.941 1.00 60.06 92 PRO A CA 1
ATOM 701 C C . PRO A 1 92 ? 14.815 5.187 -4.278 1.00 60.06 92 PRO A C 1
ATOM 703 O O . PRO A 1 92 ? 14.797 4.940 -3.075 1.00 60.06 92 PRO A O 1
ATOM 706 N N . LEU A 1 93 ? 15.878 4.926 -5.049 1.00 62.25 93 LEU A N 1
ATOM 707 C CA . LEU A 1 93 ? 17.113 4.303 -4.571 1.00 62.25 93 LEU A CA 1
ATOM 708 C C . LEU A 1 93 ? 17.937 5.226 -3.657 1.00 62.25 93 LEU A C 1
ATOM 710 O O . LEU A 1 93 ? 18.433 4.778 -2.628 1.00 62.25 93 LEU A O 1
ATOM 714 N N . LYS A 1 94 ? 18.067 6.519 -3.989 1.00 65.31 94 LYS A N 1
ATOM 715 C CA . LYS A 1 94 ? 18.859 7.477 -3.188 1.00 65.31 94 LYS A CA 1
ATOM 716 C C . LYS A 1 94 ? 18.119 7.937 -1.933 1.00 65.31 94 LYS A C 1
ATOM 718 O O . LYS A 1 94 ? 18.742 8.320 -0.948 1.00 65.31 94 LYS A O 1
ATOM 723 N N . SER A 1 95 ? 16.789 7.895 -1.956 1.00 72.62 95 SER A N 1
ATOM 724 C CA . SER A 1 95 ? 15.911 8.318 -0.863 1.00 72.62 95 SER A CA 1
ATOM 725 C C . SER A 1 95 ? 15.143 7.152 -0.229 1.00 72.62 95 SER A C 1
ATOM 727 O O . SER A 1 95 ? 14.074 7.364 0.349 1.00 72.62 95 SER A O 1
ATOM 729 N N . ALA A 1 96 ? 15.699 5.934 -0.276 1.00 74.81 96 ALA A N 1
ATOM 730 C CA . ALA A 1 96 ? 15.058 4.715 0.221 1.00 74.81 96 ALA A CA 1
ATOM 731 C C . ALA A 1 96 ? 14.521 4.862 1.657 1.00 74.81 96 ALA A C 1
ATOM 733 O O . ALA A 1 96 ? 13.387 4.473 1.927 1.00 74.81 96 ALA A O 1
ATOM 734 N N . GLY A 1 97 ? 15.275 5.514 2.552 1.00 79.19 97 GLY A N 1
ATOM 735 C CA . GLY A 1 97 ? 14.827 5.797 3.922 1.00 79.19 97 GLY A CA 1
ATOM 736 C C . GLY A 1 97 ? 13.583 6.693 3.989 1.00 79.19 97 GLY A C 1
ATOM 737 O O . GLY A 1 97 ? 12.643 6.395 4.722 1.00 79.19 97 GLY A O 1
ATOM 738 N N . LYS A 1 98 ? 13.510 7.745 3.160 1.00 81.75 98 LYS A N 1
ATOM 739 C CA . LYS A 1 98 ? 12.313 8.601 3.062 1.00 81.75 98 LYS A CA 1
ATOM 740 C C . LYS A 1 98 ? 11.129 7.830 2.478 1.00 81.75 98 LYS A C 1
ATOM 742 O O . LYS A 1 98 ? 10.002 8.019 2.919 1.00 81.75 98 LYS A O 1
ATOM 747 N N . MET A 1 99 ? 11.373 6.940 1.517 1.00 81.25 99 MET A N 1
ATOM 748 C CA . MET A 1 99 ? 10.315 6.141 0.896 1.00 81.25 99 MET A CA 1
ATOM 749 C C . MET A 1 99 ? 9.769 5.056 1.828 1.00 81.25 99 MET A C 1
ATOM 751 O O . MET A 1 99 ? 8.564 4.808 1.840 1.00 81.25 99 MET A O 1
ATOM 755 N N . LEU A 1 100 ? 10.631 4.460 2.656 1.00 86.00 100 LEU A N 1
ATOM 756 C CA . LEU A 1 100 ? 10.226 3.566 3.740 1.00 86.00 100 LEU A CA 1
ATOM 757 C C . LEU A 1 100 ? 9.287 4.289 4.711 1.00 86.00 100 LEU A C 1
ATOM 759 O O . LEU A 1 100 ? 8.240 3.758 5.072 1.00 86.00 100 LEU A O 1
ATOM 763 N N . LEU A 1 101 ? 9.639 5.523 5.074 1.00 85.69 101 LEU A N 1
ATOM 764 C CA . LEU A 1 101 ? 8.868 6.359 5.988 1.00 85.69 101 LEU A CA 1
ATOM 765 C C . LEU A 1 101 ? 7.503 6.743 5.382 1.00 85.69 101 LEU A C 1
ATOM 767 O O . LEU A 1 101 ? 6.478 6.587 6.041 1.00 85.69 101 LEU A O 1
ATOM 771 N N . ILE A 1 102 ? 7.458 7.120 4.098 1.00 85.56 102 ILE A N 1
ATOM 772 C CA . ILE A 1 102 ? 6.200 7.343 3.355 1.00 85.56 102 ILE A CA 1
ATOM 773 C C . ILE A 1 102 ? 5.324 6.080 3.353 1.00 85.56 102 ILE A C 1
ATOM 775 O O . ILE A 1 102 ? 4.117 6.159 3.576 1.00 85.56 102 ILE A O 1
ATOM 779 N N . SER A 1 103 ? 5.923 4.907 3.137 1.00 87.50 103 SER A N 1
ATOM 780 C CA . SER A 1 103 ? 5.220 3.618 3.172 1.00 87.50 103 SER A CA 1
ATOM 781 C C . SER A 1 103 ? 4.641 3.320 4.556 1.00 87.50 103 SER A C 1
ATOM 783 O O . SER A 1 103 ? 3.511 2.848 4.666 1.00 87.50 103 SER A O 1
ATOM 785 N N . GLY A 1 104 ? 5.400 3.629 5.611 1.00 88.31 104 GLY A N 1
ATOM 786 C CA . GLY A 1 104 ? 4.953 3.527 6.998 1.00 88.31 104 GLY A CA 1
ATOM 787 C C . GLY A 1 104 ? 3.774 4.454 7.296 1.00 88.31 104 GLY A C 1
ATOM 788 O O . GLY A 1 104 ? 2.786 4.004 7.869 1.00 88.31 104 GLY A O 1
ATOM 789 N N . TYR A 1 105 ? 3.812 5.708 6.833 1.00 89.06 105 TYR A N 1
ATOM 790 C CA . TYR A 1 105 ? 2.678 6.629 6.972 1.00 89.06 105 TYR A CA 1
ATOM 791 C C . TYR A 1 105 ? 1.433 6.156 6.229 1.00 89.06 105 TYR A C 1
ATOM 793 O O . TYR A 1 105 ? 0.327 6.279 6.751 1.00 89.06 105 TYR A O 1
ATOM 801 N N . PHE A 1 106 ? 1.592 5.584 5.036 1.00 90.12 106 PHE A N 1
ATOM 802 C CA . PHE A 1 106 ? 0.461 5.004 4.317 1.00 90.12 106 PHE A CA 1
ATOM 803 C C . PHE A 1 106 ? -0.147 3.820 5.084 1.00 90.12 106 PHE A C 1
ATOM 805 O O . PHE A 1 106 ? -1.369 3.687 5.151 1.00 90.12 106 PHE A O 1
ATOM 812 N N . GLY A 1 107 ? 0.692 3.000 5.722 1.00 89.94 107 GLY A N 1
ATOM 813 C CA . GLY A 1 107 ? 0.236 1.934 6.612 1.00 89.94 107 GLY A CA 1
ATOM 814 C C . GLY A 1 107 ? -0.490 2.446 7.847 1.00 89.94 107 GLY A C 1
ATOM 815 O O . GLY A 1 107 ? -1.574 1.961 8.163 1.00 89.94 107 GLY A O 1
ATOM 816 N N . LEU A 1 108 ? 0.049 3.478 8.498 1.00 91.62 108 LEU A N 1
ATOM 817 C CA . LEU A 1 108 ? -0.610 4.166 9.607 1.00 91.62 108 LEU A CA 1
ATOM 818 C C . LEU A 1 108 ? -1.992 4.690 9.189 1.00 91.62 108 LEU A C 1
ATOM 820 O O . LEU A 1 108 ? -2.984 4.451 9.877 1.00 91.62 108 LEU A O 1
ATOM 824 N N . PHE A 1 109 ? -2.081 5.345 8.031 1.00 92.88 109 PHE A N 1
ATOM 825 C CA . PHE A 1 109 ? -3.337 5.844 7.473 1.00 92.88 109 PHE A CA 1
ATOM 826 C C . PHE A 1 109 ? -4.356 4.722 7.205 1.00 92.88 109 PHE A C 1
ATOM 828 O O . PHE A 1 109 ? -5.515 4.821 7.597 1.00 92.88 109 PHE A O 1
ATOM 835 N N . MET A 1 110 ? -3.941 3.611 6.597 1.00 91.00 110 MET A N 1
ATOM 836 C CA . MET A 1 110 ? -4.848 2.486 6.336 1.00 91.00 110 MET A CA 1
ATOM 837 C C . MET A 1 110 ? -5.312 1.789 7.619 1.00 91.00 110 MET A C 1
ATOM 839 O O . MET A 1 110 ? -6.497 1.490 7.768 1.00 91.00 110 MET A O 1
ATOM 843 N N . VAL A 1 111 ? -4.409 1.555 8.574 1.00 90.94 111 VAL A N 1
ATOM 844 C CA . VAL A 1 111 ? -4.753 0.927 9.860 1.00 90.94 111 VAL A CA 1
ATOM 845 C C . VAL A 1 111 ? -5.706 1.816 10.659 1.00 90.94 111 VAL A C 1
ATOM 847 O O . VAL A 1 111 ? -6.686 1.321 11.216 1.00 90.94 111 VAL A O 1
ATOM 850 N N . THR A 1 112 ? -5.473 3.130 10.676 1.00 91.06 112 THR A N 1
ATOM 851 C CA . THR A 1 112 ? -6.363 4.091 11.348 1.00 91.06 112 THR A CA 1
ATOM 852 C C . THR A 1 112 ? -7.745 4.137 10.708 1.00 91.06 112 THR A C 1
ATOM 854 O O . THR A 1 112 ? -8.735 4.065 11.435 1.00 91.06 112 THR A O 1
ATOM 857 N N . LEU A 1 113 ? -7.844 4.138 9.374 1.00 92.44 113 LEU A N 1
ATOM 858 C CA . LEU A 1 113 ? -9.127 3.975 8.682 1.00 92.44 113 LEU A CA 1
ATOM 859 C C . LEU A 1 113 ? -9.830 2.665 9.064 1.00 92.44 113 LEU A C 1
ATOM 861 O O . LEU A 1 113 ? -11.041 2.662 9.287 1.00 92.44 113 LEU A O 1
ATOM 865 N N . GLY A 1 114 ? -9.082 1.565 9.186 1.00 89.94 114 GLY A N 1
ATOM 866 C CA . GLY A 1 114 ? -9.614 0.273 9.621 1.00 89.94 114 GLY A CA 1
ATOM 867 C C . GLY A 1 114 ? -10.226 0.333 11.023 1.00 89.94 114 GLY A C 1
ATOM 868 O O . GLY A 1 114 ? -11.338 -0.153 11.233 1.00 89.94 114 GLY A O 1
ATOM 869 N N . TYR A 1 115 ? -9.548 0.983 11.973 1.00 88.88 115 TYR A N 1
ATOM 870 C CA . TYR A 1 115 ? -10.075 1.183 13.328 1.00 88.88 115 TYR A CA 1
ATOM 871 C C . TYR A 1 115 ? -11.260 2.149 13.370 1.00 88.88 115 TYR A C 1
ATOM 873 O O . TYR A 1 115 ? -12.210 1.881 14.101 1.00 88.88 115 TYR A O 1
ATOM 881 N N . ILE A 1 116 ? -11.266 3.213 12.561 1.00 90.12 116 ILE A N 1
ATOM 882 C CA . ILE A 1 116 ? -12.418 4.123 12.440 1.00 90.12 116 ILE A CA 1
ATOM 883 C C . ILE A 1 116 ? -13.649 3.355 11.951 1.00 90.12 116 ILE A C 1
ATOM 885 O O . ILE A 1 116 ? -14.707 3.435 12.572 1.00 90.12 116 ILE A O 1
ATOM 889 N N . MET A 1 117 ? -13.509 2.546 10.897 1.00 88.00 117 MET A N 1
ATOM 890 C CA . MET A 1 117 ? -14.585 1.661 10.431 1.00 88.00 117 MET A CA 1
ATOM 891 C C . MET A 1 117 ? -15.002 0.661 11.513 1.00 88.00 117 MET A C 1
ATOM 893 O O . MET A 1 117 ? -16.188 0.386 11.691 1.00 88.00 117 MET A O 1
ATOM 897 N N . GLY A 1 118 ? -14.040 0.158 12.288 1.00 86.00 118 GLY A N 1
ATOM 898 C CA . GLY A 1 118 ? -14.300 -0.688 13.445 1.00 86.00 118 GLY A CA 1
ATOM 899 C C . GLY A 1 118 ? -15.149 0.008 14.511 1.00 86.00 118 GLY A C 1
ATOM 900 O O . GLY A 1 118 ? -16.070 -0.617 15.037 1.00 86.00 118 GLY A O 1
ATOM 901 N N . ILE A 1 119 ? -14.869 1.274 14.822 1.00 86.88 119 ILE A N 1
ATOM 902 C CA . ILE A 1 119 ? -15.631 2.086 15.784 1.00 86.88 119 ILE A CA 1
ATOM 903 C C . ILE A 1 119 ? -17.045 2.341 15.260 1.00 86.88 119 ILE A C 1
ATOM 905 O O . ILE A 1 119 ? -18.005 2.139 15.996 1.00 86.88 119 ILE A O 1
ATOM 909 N N . LEU A 1 120 ? -17.186 2.716 13.984 1.00 87.31 120 LEU A N 1
ATOM 910 C CA . LEU A 1 120 ? -18.489 2.931 13.342 1.00 87.31 120 LEU A CA 1
ATOM 911 C C . LEU A 1 120 ? -19.359 1.670 13.375 1.00 87.31 120 LEU A C 1
ATOM 913 O O . LEU A 1 120 ? -20.557 1.748 13.633 1.00 87.31 120 LEU A O 1
ATOM 917 N N . ASN A 1 121 ? -18.755 0.500 13.167 1.00 85.38 121 ASN A N 1
ATOM 918 C CA . ASN A 1 121 ? -19.469 -0.766 13.265 1.00 85.38 121 ASN A CA 1
ATOM 919 C C . ASN A 1 121 ? -19.966 -1.017 14.699 1.00 85.38 121 ASN A C 1
ATOM 921 O O . ASN A 1 121 ? -21.125 -1.358 14.903 1.00 85.38 121 ASN A O 1
ATOM 925 N N . GLU A 1 122 ? -19.117 -0.787 15.701 1.00 82.06 122 GLU A N 1
ATOM 926 C CA . GLU A 1 122 ? -19.461 -0.984 17.116 1.00 82.06 122 GLU A CA 1
ATOM 927 C C . GLU A 1 122 ? -20.519 0.017 17.617 1.00 82.06 122 GLU A C 1
ATOM 929 O O . GLU A 1 122 ? -21.376 -0.336 18.428 1.00 82.06 122 GLU A O 1
ATOM 934 N N . LEU A 1 123 ? -20.503 1.244 17.083 1.00 82.69 123 LEU A N 1
ATOM 935 C CA . LEU A 1 123 ? -21.539 2.253 17.310 1.00 82.69 123 LEU A CA 1
ATOM 936 C C . LEU A 1 123 ? -22.908 1.775 16.819 1.00 82.69 123 LEU A C 1
ATOM 938 O O . LEU A 1 123 ? -23.894 1.948 17.530 1.00 82.69 123 LEU A O 1
ATOM 942 N N . ASN A 1 124 ? -22.963 1.122 15.655 1.00 80.88 124 ASN A N 1
ATOM 943 C CA . ASN A 1 124 ? -24.210 0.575 15.116 1.00 80.88 124 ASN A CA 1
ATOM 944 C C . ASN A 1 124 ? -24.764 -0.589 15.958 1.00 80.88 124 ASN A C 1
ATOM 946 O O . ASN A 1 124 ? -25.978 -0.759 16.021 1.00 80.88 124 ASN A O 1
ATOM 950 N N . TYR A 1 125 ? -23.904 -1.370 16.623 1.00 79.12 125 TYR A N 1
ATOM 951 C CA . TYR A 1 125 ? -24.327 -2.444 17.536 1.00 79.12 125 TYR A CA 1
ATOM 952 C C . TYR A 1 125 ? -24.618 -1.963 18.969 1.00 79.12 125 TYR A C 1
ATOM 954 O O . TYR A 1 125 ? -25.222 -2.697 19.747 1.00 79.12 125 TYR A O 1
ATOM 962 N N . GLY A 1 126 ? -24.221 -0.739 19.331 1.00 73.94 126 GLY A N 1
ATOM 963 C CA . GLY A 1 126 ? -24.489 -0.145 20.646 1.00 73.94 126 GLY A CA 1
ATOM 964 C C . GLY A 1 126 ? -23.582 -0.630 21.789 1.00 73.94 126 GLY A C 1
ATOM 965 O O . GLY A 1 126 ? -23.847 -0.318 22.954 1.00 73.94 126 GLY A O 1
ATOM 966 N N . GLU A 1 127 ? -22.493 -1.353 21.503 1.00 75.75 127 GLU A N 1
ATOM 967 C CA . GLU A 1 127 ? -21.575 -1.878 22.525 1.00 75.75 127 GLU A CA 1
ATOM 968 C C . GLU A 1 127 ? -20.561 -0.818 22.996 1.00 75.75 127 GLU A C 1
ATOM 970 O O . GLU A 1 127 ? -19.457 -0.670 22.471 1.00 75.75 127 GLU A O 1
ATOM 975 N N . LYS A 1 128 ? -20.915 -0.088 24.065 1.00 75.19 128 LYS A N 1
ATOM 976 C CA . LYS A 1 128 ? -20.095 1.008 24.625 1.00 75.19 128 LYS A CA 1
ATOM 977 C C . LYS A 1 128 ? -18.678 0.594 25.049 1.00 75.19 128 LYS A C 1
ATOM 979 O O . LYS A 1 128 ? -17.766 1.410 24.964 1.00 75.19 128 LYS A O 1
ATOM 984 N N . ARG A 1 129 ? -18.475 -0.655 25.490 1.00 73.06 129 ARG A N 1
ATOM 985 C CA . ARG A 1 129 ? -17.151 -1.161 25.913 1.00 73.06 129 ARG A CA 1
ATOM 986 C C . ARG A 1 129 ? -16.215 -1.425 24.731 1.00 73.06 129 ARG A C 1
ATOM 988 O O . ARG A 1 129 ? -15.052 -1.035 24.793 1.00 73.06 129 ARG A O 1
ATOM 995 N N . GLY A 1 130 ? -16.733 -1.988 23.638 1.00 74.50 130 GLY A N 1
ATOM 996 C CA . GLY A 1 130 ? -15.950 -2.232 22.422 1.00 74.50 130 GLY A CA 1
ATOM 997 C C . GLY A 1 130 ? -15.475 -0.938 21.754 1.00 74.50 130 GLY A C 1
ATOM 998 O O . GLY A 1 130 ? -14.375 -0.885 21.209 1.00 74.50 130 GLY A O 1
ATOM 999 N N . ILE A 1 131 ? -16.254 0.143 21.862 1.00 80.00 131 ILE A N 1
ATOM 1000 C CA . ILE A 1 131 ? -15.861 1.469 21.360 1.00 80.00 131 ILE A CA 1
ATOM 1001 C C . ILE A 1 131 ? -14.618 1.988 22.094 1.00 80.00 131 ILE A C 1
ATOM 1003 O O . ILE A 1 131 ? -13.676 2.450 21.451 1.00 80.00 131 ILE A O 1
ATOM 1007 N N . VAL A 1 132 ? -14.593 1.881 23.427 1.00 82.25 132 VAL A N 1
ATOM 1008 C CA . VAL A 1 132 ? -13.460 2.341 24.248 1.00 82.25 132 VAL A CA 1
ATOM 1009 C C . VAL A 1 132 ? -12.187 1.559 23.915 1.00 82.25 132 VAL A C 1
ATOM 1011 O O . VAL A 1 132 ? -11.129 2.168 23.767 1.00 82.25 132 VAL A O 1
ATOM 1014 N N . GLY A 1 133 ? -12.296 0.243 23.704 1.00 82.00 133 GLY A N 1
ATOM 1015 C CA . GLY A 1 133 ? -11.174 -0.594 23.267 1.00 82.00 133 GLY A CA 1
ATOM 1016 C C . GLY A 1 133 ? -10.586 -0.145 21.927 1.00 82.00 133 GLY A C 1
ATOM 1017 O O . GLY A 1 133 ? -9.383 0.091 21.820 1.00 82.00 133 GLY A O 1
ATOM 1018 N N . LYS A 1 134 ? -11.436 0.097 20.920 1.00 83.94 134 LYS A N 1
ATOM 1019 C CA . LYS A 1 134 ? -10.988 0.542 19.586 1.00 83.94 134 LYS A CA 1
ATOM 1020 C C . LYS A 1 134 ? -10.416 1.959 19.567 1.00 83.94 134 LYS A C 1
ATOM 1022 O O . LYS A 1 134 ? -9.484 2.218 18.807 1.00 83.94 134 LYS A O 1
ATOM 1027 N N . ILE A 1 135 ? -10.923 2.863 20.407 1.00 86.94 135 ILE A N 1
ATOM 1028 C CA . ILE A 1 135 ? -10.307 4.184 20.619 1.00 86.94 135 ILE A CA 1
ATOM 1029 C C . ILE A 1 135 ? -8.922 4.019 21.256 1.00 86.94 135 ILE A C 1
ATOM 1031 O O . ILE A 1 135 ? -7.966 4.648 20.801 1.00 86.94 135 ILE A O 1
ATOM 1035 N N . GLY A 1 136 ? -8.791 3.128 22.244 1.00 85.12 136 GLY A N 1
ATOM 1036 C CA . GLY A 1 136 ? -7.509 2.777 22.855 1.00 85.12 136 GLY A CA 1
ATOM 1037 C C . GLY A 1 136 ? -6.499 2.247 21.836 1.00 85.12 136 GLY A C 1
ATOM 1038 O O . GLY A 1 136 ? -5.354 2.697 21.815 1.00 85.12 136 GLY A O 1
ATOM 1039 N N . TRP A 1 137 ? -6.929 1.375 20.919 1.00 88.50 137 TRP A N 1
ATOM 1040 C CA . TRP A 1 137 ? -6.087 0.896 19.820 1.00 88.50 137 TRP A CA 1
ATOM 1041 C C . TRP A 1 137 ? -5.636 2.005 18.873 1.00 88.50 137 TRP A C 1
ATOM 1043 O O . TRP A 1 137 ? -4.477 2.019 18.460 1.00 88.50 137 TRP A O 1
ATOM 1053 N N . LEU A 1 138 ? -6.516 2.954 18.551 1.00 89.12 138 LEU A N 1
ATOM 1054 C CA . LEU A 1 138 ? -6.165 4.100 17.714 1.00 89.12 138 LEU A CA 1
ATOM 1055 C C . LEU A 1 138 ? -5.113 4.974 18.412 1.00 89.12 138 LEU A C 1
ATOM 1057 O O . LEU A 1 138 ? -4.090 5.294 17.805 1.00 89.12 138 LEU A O 1
ATOM 1061 N N . MET A 1 139 ? -5.311 5.290 19.694 1.00 86.56 139 MET A N 1
ATOM 1062 C CA . MET A 1 139 ? -4.332 6.034 20.496 1.00 86.56 139 MET A CA 1
ATOM 1063 C C . MET A 1 139 ? -2.994 5.301 20.590 1.00 86.56 139 MET A C 1
ATOM 1065 O O . MET A 1 139 ? -1.947 5.916 20.410 1.00 86.56 139 MET A O 1
ATOM 1069 N N . PHE A 1 140 ? -3.015 3.984 20.792 1.00 88.94 140 PHE A N 1
ATOM 1070 C CA . PHE A 1 140 ? -1.809 3.166 20.845 1.00 88.94 140 PHE A CA 1
ATOM 1071 C C . PHE A 1 140 ? -1.030 3.188 19.522 1.00 88.94 140 PHE A C 1
ATOM 1073 O O . PHE A 1 140 ? 0.177 3.420 19.522 1.00 88.94 140 PHE A O 1
ATOM 1080 N N . VAL A 1 141 ? -1.709 3.004 18.384 1.00 89.94 141 VAL A N 1
ATOM 1081 C CA . VAL A 1 141 ? -1.088 3.029 17.047 1.00 89.94 141 VAL A CA 1
ATOM 1082 C C . VAL A 1 141 ? -0.411 4.374 16.769 1.00 89.94 141 VAL A C 1
ATOM 1084 O O . VAL A 1 141 ? 0.728 4.407 16.295 1.00 89.94 141 VAL A O 1
ATOM 1087 N N . TRP A 1 142 ? -1.089 5.481 17.079 1.00 88.94 142 TRP A N 1
ATOM 1088 C CA . TRP A 1 142 ? -0.518 6.820 16.932 1.00 88.94 142 TRP A CA 1
ATOM 1089 C C . TRP A 1 142 ? 0.631 7.064 17.911 1.00 88.94 142 TRP A C 1
ATOM 1091 O O . TRP A 1 142 ? 1.671 7.563 17.487 1.00 88.94 142 TRP A O 1
ATOM 1101 N N . GLY A 1 143 ? 0.498 6.642 19.171 1.00 85.56 143 GLY A N 1
ATOM 1102 C CA . GLY A 1 143 ? 1.556 6.750 20.178 1.00 85.56 143 GLY A CA 1
ATOM 1103 C C . GLY A 1 143 ? 2.835 6.026 19.756 1.00 85.56 143 GLY A C 1
ATOM 1104 O O . GLY A 1 143 ? 3.907 6.624 19.750 1.00 85.56 143 GLY A O 1
ATOM 1105 N N . VAL A 1 144 ? 2.727 4.771 19.303 1.00 85.69 144 VAL A N 1
ATOM 1106 C CA . VAL A 1 144 ? 3.876 4.004 18.785 1.00 85.69 144 VAL A CA 1
ATOM 1107 C C . VAL A 1 144 ? 4.483 4.668 17.548 1.00 85.69 144 VAL A C 1
ATOM 1109 O O . VAL A 1 144 ? 5.705 4.708 17.414 1.00 85.69 144 VAL A O 1
ATOM 1112 N N . SER A 1 145 ? 3.656 5.203 16.649 1.00 84.75 145 SER A N 1
ATOM 1113 C CA . SER A 1 145 ? 4.139 5.820 15.408 1.00 84.75 145 SER A CA 1
ATOM 1114 C C . SER A 1 145 ? 4.888 7.130 15.658 1.00 84.75 145 SER A C 1
ATOM 1116 O O . SER A 1 145 ? 5.951 7.340 15.076 1.00 84.75 145 SER A O 1
ATOM 1118 N N . ILE A 1 146 ? 4.375 7.990 16.542 1.00 82.94 146 ILE A N 1
ATOM 1119 C CA . ILE A 1 146 ? 5.023 9.256 16.913 1.00 82.94 146 ILE A CA 1
ATOM 1120 C C . ILE A 1 146 ? 6.315 8.976 17.685 1.00 82.94 146 ILE A C 1
ATOM 1122 O O . ILE A 1 146 ? 7.365 9.524 17.346 1.00 82.94 146 ILE A O 1
ATOM 1126 N N . TYR A 1 147 ? 6.270 8.048 18.645 1.00 81.62 147 TYR A N 1
ATOM 1127 C CA . TYR A 1 147 ? 7.450 7.624 19.396 1.00 81.62 147 TYR A CA 1
ATOM 1128 C C . TYR A 1 147 ? 8.541 7.052 18.476 1.00 81.62 147 TYR A C 1
ATOM 1130 O O . TYR A 1 147 ? 9.706 7.445 18.558 1.00 81.62 147 TYR A O 1
ATOM 1138 N N . GLY A 1 148 ? 8.163 6.179 17.535 1.00 78.81 148 GLY A N 1
ATOM 1139 C CA . GLY A 1 148 ? 9.077 5.636 16.529 1.00 78.81 148 GLY A CA 1
ATOM 1140 C C . GLY A 1 148 ? 9.688 6.716 15.631 1.00 78.81 148 GLY A C 1
ATOM 1141 O O . GLY A 1 148 ? 10.874 6.658 15.313 1.00 78.81 148 GLY A O 1
ATOM 1142 N N . LEU A 1 149 ? 8.914 7.737 15.257 1.00 78.81 149 LEU A N 1
ATOM 1143 C CA . LEU A 1 149 ? 9.400 8.855 14.448 1.00 78.81 149 LEU A CA 1
ATOM 1144 C C . LEU A 1 149 ? 10.383 9.753 15.216 1.00 78.81 149 LEU A C 1
ATOM 1146 O O . LEU A 1 149 ? 11.375 10.200 14.636 1.00 78.81 149 LEU A O 1
ATOM 1150 N N . SER A 1 150 ? 10.114 9.991 16.501 1.00 75.38 150 SER A N 1
ATOM 1151 C CA . SER A 1 150 ? 10.971 10.759 17.412 1.00 75.38 150 SER A CA 1
ATOM 1152 C C . SER A 1 150 ? 12.345 10.098 17.571 1.00 75.38 150 SER A C 1
ATOM 1154 O O . SER A 1 150 ? 13.376 10.760 17.421 1.00 75.38 150 SER A O 1
ATOM 1156 N N . LEU A 1 151 ? 12.366 8.766 17.725 1.00 74.31 151 LEU A N 1
ATOM 1157 C CA . LEU A 1 151 ? 13.596 7.965 17.744 1.00 74.31 151 LEU A CA 1
ATOM 1158 C C . LEU A 1 151 ? 14.387 8.067 16.432 1.00 74.31 151 LEU A C 1
ATOM 1160 O O . LEU A 1 151 ? 15.603 8.245 16.458 1.00 74.31 151 LEU A O 1
ATOM 1164 N N . LEU A 1 152 ? 13.712 7.975 15.282 1.00 74.69 152 LEU A N 1
ATOM 1165 C CA . LEU A 1 152 ? 14.364 8.013 13.966 1.00 74.69 152 LEU A CA 1
ATOM 1166 C C . LEU A 1 152 ? 14.962 9.383 13.615 1.00 74.69 152 LEU A C 1
ATOM 1168 O O . LEU A 1 152 ? 15.968 9.438 12.913 1.00 74.69 152 LEU A O 1
ATOM 1172 N N . HIS A 1 153 ? 14.371 10.480 14.093 1.00 71.38 153 HIS A N 1
ATOM 1173 C CA . HIS A 1 153 ? 14.907 11.832 13.885 1.00 71.38 153 HIS A CA 1
ATOM 1174 C C . HIS A 1 153 ? 16.006 12.209 14.890 1.00 71.38 153 HIS A C 1
ATOM 1176 O O . HIS A 1 153 ? 16.534 13.317 14.815 1.00 71.38 153 HIS A O 1
ATOM 1182 N N . GLY A 1 154 ? 16.364 11.313 15.818 1.00 63.41 154 GLY A N 1
ATOM 1183 C CA . GLY A 1 154 ? 17.402 11.567 16.817 1.00 63.41 154 GLY A CA 1
ATOM 1184 C C . GLY A 1 154 ? 17.028 12.657 17.824 1.00 63.41 154 GLY A C 1
ATOM 1185 O O . GLY A 1 154 ? 17.916 13.264 18.423 1.00 63.41 154 GLY A O 1
ATOM 1186 N N . TYR A 1 155 ? 15.732 12.931 18.014 1.00 60.81 155 TYR A N 1
ATOM 1187 C CA . TYR A 1 155 ? 15.293 13.815 19.090 1.00 60.81 155 TYR A CA 1
ATOM 1188 C C . TYR A 1 155 ? 15.610 13.163 20.438 1.00 60.81 155 TYR A C 1
ATOM 1190 O O . TYR A 1 155 ? 15.438 11.959 20.621 1.00 60.81 155 TYR A O 1
ATOM 1198 N N . ASN A 1 156 ? 16.069 13.962 21.405 1.00 56.56 156 ASN A N 1
ATOM 1199 C CA . ASN A 1 156 ? 16.268 13.478 22.767 1.00 56.56 156 ASN A CA 1
ATOM 1200 C C . ASN A 1 156 ? 14.915 13.042 23.348 1.00 56.56 156 ASN A C 1
ATOM 1202 O O . ASN A 1 156 ? 14.066 13.881 23.647 1.00 56.56 156 ASN A O 1
ATOM 1206 N N . VAL A 1 157 ? 14.749 11.729 23.516 1.00 58.72 157 VAL A N 1
ATOM 1207 C CA . VAL A 1 157 ? 13.552 11.065 24.070 1.00 58.72 157 VAL A CA 1
ATOM 1208 C C . VAL A 1 157 ? 13.507 11.162 25.606 1.00 58.72 157 VAL A C 1
ATOM 1210 O O . VAL A 1 157 ? 12.651 10.586 26.275 1.00 58.72 157 VAL A O 1
ATOM 1213 N N . SER A 1 158 ? 14.439 11.905 26.199 1.00 57.06 158 SER A N 1
ATOM 1214 C CA . SER A 1 158 ? 14.504 12.132 27.635 1.00 57.06 158 SER A CA 1
ATOM 1215 C C . SER A 1 158 ? 13.334 13.012 28.084 1.00 57.06 158 SER A C 1
ATOM 1217 O O . SER A 1 158 ? 13.201 14.160 27.662 1.00 57.06 158 SER A O 1
ATOM 1219 N N . ILE A 1 159 ? 12.520 12.487 29.003 1.00 56.00 159 ILE A N 1
ATOM 1220 C CA . ILE A 1 159 ? 11.362 13.162 29.627 1.00 56.00 159 ILE A CA 1
ATOM 1221 C C . ILE A 1 159 ? 11.741 14.537 30.213 1.00 56.00 159 ILE A C 1
ATOM 1223 O O . ILE A 1 159 ? 10.916 15.442 30.285 1.00 56.00 159 ILE A O 1
ATOM 1227 N N . THR A 1 160 ? 13.004 14.705 30.606 1.00 57.25 160 THR A N 1
ATOM 1228 C CA . THR A 1 160 ? 13.563 15.919 31.207 1.00 57.25 160 THR A CA 1
ATOM 1229 C C . THR A 1 160 ? 13.937 17.022 30.218 1.00 57.25 160 THR A C 1
ATOM 1231 O O . THR A 1 160 ? 14.044 18.167 30.645 1.00 57.25 160 THR A O 1
ATOM 1234 N N . SER A 1 161 ? 14.155 16.727 28.932 1.00 59.53 161 SER A N 1
ATOM 1235 C CA . SER A 1 161 ? 14.630 17.726 27.958 1.00 59.53 161 SER A CA 1
ATOM 1236 C C . SER A 1 161 ? 13.560 18.210 26.981 1.00 59.53 161 SER A C 1
ATOM 1238 O O . SER A 1 161 ? 13.719 19.294 26.428 1.00 59.53 161 SER A O 1
ATOM 1240 N N . ASN A 1 162 ? 12.465 17.465 26.790 1.00 60.19 162 ASN A N 1
ATOM 1241 C CA . ASN A 1 162 ? 11.376 17.853 25.892 1.00 60.19 162 ASN A CA 1
ATOM 1242 C C . ASN A 1 162 ? 9.989 17.504 26.468 1.00 60.19 162 ASN A C 1
ATOM 1244 O O . ASN A 1 162 ? 9.666 16.321 26.593 1.00 60.19 162 ASN A O 1
ATOM 1248 N N . PRO A 1 163 ? 9.111 18.501 26.707 1.00 67.81 163 PRO A N 1
ATOM 1249 C CA . PRO A 1 163 ? 7.717 18.278 27.107 1.00 67.81 163 PRO A CA 1
ATOM 1250 C C . PRO A 1 163 ? 6.921 17.393 26.132 1.00 67.81 163 PRO A C 1
ATOM 1252 O O . PRO A 1 163 ? 6.007 16.682 26.541 1.00 67.81 163 PRO A O 1
ATOM 1255 N N . PHE A 1 164 ? 7.289 17.395 24.846 1.00 66.38 164 PHE A N 1
ATOM 1256 C CA . PHE A 1 164 ? 6.650 16.569 23.818 1.00 66.38 164 PHE A CA 1
ATOM 1257 C C . PHE A 1 164 ? 6.920 15.065 23.994 1.00 66.38 164 PHE A C 1
ATOM 1259 O O . PHE A 1 164 ? 6.018 14.266 23.769 1.00 66.38 164 PHE A O 1
ATOM 1266 N N . ALA A 1 165 ? 8.091 14.666 24.507 1.00 66.25 165 ALA A N 1
ATOM 1267 C CA . ALA A 1 165 ? 8.398 13.252 24.753 1.00 66.25 165 ALA A CA 1
ATOM 1268 C C . ALA A 1 165 ? 7.529 12.653 25.879 1.00 66.25 165 ALA A C 1
ATOM 1270 O O . ALA A 1 165 ? 7.164 11.477 25.841 1.00 66.25 165 ALA A O 1
ATOM 1271 N N . ALA A 1 166 ? 7.149 13.472 26.867 1.00 69.62 166 ALA A N 1
ATOM 1272 C CA . ALA A 1 166 ? 6.210 13.070 27.913 1.00 69.62 166 ALA A CA 1
ATOM 1273 C C . ALA A 1 166 ? 4.789 12.861 27.360 1.00 69.62 166 ALA A C 1
ATOM 1275 O O . ALA A 1 166 ? 4.078 11.962 27.812 1.00 69.62 166 ALA A O 1
ATOM 1276 N N . LEU A 1 167 ? 4.392 13.652 26.358 1.00 72.69 167 LEU A N 1
ATOM 1277 C CA . LEU A 1 167 ? 3.105 13.514 25.679 1.00 72.69 167 LEU A CA 1
ATOM 1278 C C . LEU A 1 167 ? 3.048 12.218 24.859 1.00 72.69 167 LEU A C 1
ATOM 1280 O O . LEU A 1 167 ? 2.060 11.494 24.952 1.00 72.69 167 LEU A O 1
ATOM 1284 N N . ASP A 1 168 ? 4.123 11.869 24.151 1.00 71.44 168 ASP A N 1
ATOM 1285 C CA . ASP A 1 168 ? 4.206 10.636 23.353 1.00 71.44 168 ASP A CA 1
ATOM 1286 C C . ASP A 1 168 ? 4.052 9.379 24.220 1.00 71.44 168 ASP A C 1
ATOM 1288 O O . ASP A 1 168 ? 3.237 8.495 23.936 1.00 71.44 168 ASP A O 1
ATOM 1292 N N . ILE A 1 169 ? 4.797 9.326 25.329 1.00 76.69 169 ILE A N 1
ATOM 1293 C CA . ILE A 1 169 ? 4.715 8.230 26.301 1.00 76.69 169 ILE A CA 1
ATOM 1294 C C . ILE A 1 169 ? 3.332 8.220 26.969 1.00 76.69 169 ILE A C 1
ATOM 1296 O O . ILE A 1 169 ? 2.746 7.153 27.151 1.00 76.69 169 ILE A O 1
ATOM 1300 N N . GLY A 1 170 ? 2.768 9.392 27.279 1.00 81.44 170 GLY A N 1
ATOM 1301 C CA . GLY A 1 170 ? 1.428 9.523 27.851 1.00 81.44 170 GLY A CA 1
ATOM 1302 C C . GLY A 1 170 ? 0.325 8.982 26.938 1.00 81.44 170 GLY A C 1
ATOM 1303 O O . GLY A 1 170 ? -0.562 8.261 27.403 1.00 81.44 170 GLY A O 1
ATOM 1304 N N . VAL A 1 171 ? 0.391 9.255 25.632 1.00 83.69 171 VAL A N 1
ATOM 1305 C CA . VAL A 1 171 ? -0.555 8.722 24.633 1.00 83.69 171 VAL A CA 1
ATOM 1306 C C . VAL A 1 171 ? -0.423 7.202 24.507 1.00 83.69 171 VAL A C 1
ATOM 1308 O O . VAL A 1 171 ? -1.429 6.497 24.437 1.00 83.69 171 VAL A O 1
ATOM 1311 N N . LEU A 1 172 ? 0.802 6.675 24.545 1.00 83.94 172 LEU A N 1
ATOM 1312 C CA . LEU A 1 172 ? 1.050 5.235 24.464 1.00 83.94 172 LEU A CA 1
ATOM 1313 C C . LEU A 1 172 ? 0.503 4.504 25.703 1.00 83.94 172 LEU A C 1
ATOM 1315 O O . LEU A 1 172 ? -0.254 3.540 25.572 1.00 83.94 172 LEU A O 1
ATOM 1319 N N . VAL A 1 173 ? 0.818 4.995 26.905 1.00 84.75 173 VAL A N 1
ATOM 1320 C CA . VAL A 1 173 ? 0.357 4.407 28.176 1.00 84.75 173 VAL A CA 1
ATOM 1321 C C . VAL A 1 173 ? -1.162 4.512 28.319 1.00 84.75 173 VAL A C 1
ATOM 1323 O O . VAL A 1 173 ? -1.809 3.535 28.693 1.00 84.75 173 VAL A O 1
ATOM 1326 N N . SER A 1 174 ? -1.754 5.659 27.975 1.00 84.25 174 SER A N 1
ATOM 1327 C CA . SER A 1 174 ? -3.216 5.819 27.993 1.00 84.25 174 SER A CA 1
ATOM 1328 C C . SER A 1 174 ? -3.912 4.908 26.980 1.00 84.25 174 SER A C 1
ATOM 1330 O O . SER A 1 174 ? -4.935 4.313 27.315 1.00 84.25 174 SER A O 1
ATOM 1332 N N . GLY A 1 175 ? -3.328 4.709 25.793 1.00 82.69 175 GLY A N 1
ATOM 1333 C CA . GLY A 1 175 ? -3.799 3.725 24.817 1.00 82.69 175 GLY A CA 1
ATOM 1334 C C . GLY A 1 175 ? -3.852 2.313 25.402 1.00 82.69 175 GLY A C 1
ATOM 1335 O O . GLY A 1 175 ? -4.901 1.673 25.353 1.00 82.69 175 GLY A O 1
ATOM 1336 N N . ILE A 1 176 ? -2.766 1.855 26.039 1.00 84.75 176 ILE A N 1
ATOM 1337 C CA . ILE A 1 176 ? -2.704 0.530 26.690 1.00 84.75 176 ILE A CA 1
ATOM 1338 C C . ILE A 1 176 ? -3.770 0.395 27.785 1.00 84.75 176 ILE A C 1
ATOM 1340 O O . ILE A 1 176 ? -4.467 -0.617 27.842 1.00 84.75 176 ILE A O 1
ATOM 1344 N N . LEU A 1 177 ? -3.935 1.409 28.639 1.00 85.25 177 LEU A N 1
ATOM 1345 C CA . LEU A 1 177 ? -4.933 1.384 29.714 1.00 85.25 177 LEU A CA 1
ATOM 1346 C C . LEU A 1 177 ? -6.367 1.283 29.172 1.00 85.25 177 LEU A C 1
ATOM 1348 O O . LEU A 1 177 ? -7.166 0.502 29.691 1.00 85.25 177 LEU A O 1
ATOM 1352 N N . LEU A 1 178 ? -6.689 2.029 28.111 1.00 84.25 178 LEU A N 1
ATOM 1353 C CA . LEU A 1 178 ? -8.008 1.991 27.470 1.00 84.25 178 LEU A CA 1
ATOM 1354 C C . LEU A 1 178 ? -8.289 0.643 26.800 1.00 84.25 178 LEU A C 1
ATOM 1356 O O . LEU A 1 178 ? -9.409 0.140 26.893 1.00 84.25 178 LEU A O 1
ATOM 1360 N N . ILE A 1 179 ? -7.276 0.034 26.180 1.00 85.50 179 ILE A N 1
ATOM 1361 C CA . ILE A 1 179 ? -7.371 -1.308 25.592 1.00 85.50 179 ILE A CA 1
ATOM 1362 C C . ILE A 1 179 ? -7.687 -2.341 26.679 1.00 85.50 179 ILE A C 1
ATOM 1364 O O . ILE A 1 179 ? -8.641 -3.109 26.550 1.00 85.50 179 ILE A O 1
ATOM 1368 N N . LEU A 1 180 ? -6.937 -2.322 27.786 1.00 84.69 180 LEU A N 1
ATOM 1369 C CA . LEU A 1 180 ? -7.146 -3.242 28.908 1.00 84.69 180 LEU A CA 1
ATOM 1370 C C . LEU A 1 180 ? -8.522 -3.065 29.560 1.00 84.69 180 LEU A C 1
ATOM 1372 O O . LEU A 1 180 ? -9.124 -4.049 29.986 1.00 84.69 180 LEU A O 1
ATOM 1376 N N . TYR A 1 181 ? -9.037 -1.835 29.620 1.00 83.75 181 TYR A N 1
ATOM 1377 C CA . TYR A 1 181 ? -10.368 -1.554 30.158 1.00 83.75 181 TYR A CA 1
ATOM 1378 C C . TYR A 1 181 ? -11.503 -1.969 29.205 1.00 83.75 181 TYR A C 1
ATOM 1380 O O . TYR A 1 181 ? -12.524 -2.492 29.654 1.00 83.75 181 TYR A O 1
ATOM 1388 N N . GLY A 1 182 ? -11.343 -1.735 27.899 1.00 78.56 182 GLY A N 1
ATOM 1389 C CA . GLY A 1 182 ? -12.374 -1.998 26.891 1.00 78.56 182 GLY A CA 1
ATOM 1390 C C . GLY A 1 182 ? -12.480 -3.466 26.474 1.00 78.56 182 GLY A C 1
ATOM 1391 O O . GLY A 1 182 ? -13.584 -4.005 26.404 1.00 78.56 182 GLY A O 1
ATOM 1392 N N . GLU A 1 183 ? -11.342 -4.117 26.224 1.00 77.50 183 GLU A N 1
ATOM 1393 C CA . GLU A 1 183 ? -11.256 -5.477 25.661 1.00 77.50 183 GLU A CA 1
ATOM 1394 C C . GLU A 1 183 ? -10.690 -6.515 26.651 1.00 77.50 183 GLU A C 1
ATOM 1396 O O . GLU A 1 183 ? -10.720 -7.722 26.394 1.00 77.50 183 GLU A O 1
ATOM 1401 N N . GLY A 1 184 ? -10.232 -6.072 27.827 1.00 82.00 184 GLY A N 1
ATOM 1402 C CA . GLY A 1 184 ? -9.696 -6.934 28.880 1.00 82.00 184 GLY A CA 1
ATOM 1403 C C . GLY A 1 184 ? -8.240 -7.356 28.656 1.00 82.00 184 GLY A C 1
ATOM 1404 O O . GLY A 1 184 ? -7.589 -7.000 27.678 1.00 82.00 184 GLY A O 1
ATOM 1405 N N . GLY A 1 185 ? -7.709 -8.179 29.569 1.00 78.00 185 GLY A N 1
ATOM 1406 C CA . GLY A 1 185 ? -6.301 -8.609 29.549 1.00 78.00 185 GLY A CA 1
ATOM 1407 C C . GLY A 1 185 ? -5.885 -9.451 28.333 1.00 78.00 185 GLY A C 1
ATOM 1408 O O . GLY A 1 185 ? -4.697 -9.547 28.038 1.00 78.00 185 GLY A O 1
ATOM 1409 N N . ARG A 1 186 ? -6.840 -10.025 27.586 1.00 77.44 186 ARG A N 1
ATOM 1410 C CA . ARG A 1 186 ? -6.554 -10.766 26.342 1.00 77.44 186 ARG A CA 1
ATOM 1411 C C . ARG A 1 186 ? -5.998 -9.857 25.245 1.00 77.44 186 ARG A C 1
ATOM 1413 O O . ARG A 1 186 ? -5.172 -10.307 24.457 1.00 77.44 186 ARG A O 1
ATOM 1420 N N . ALA A 1 187 ? -6.372 -8.580 25.256 1.00 79.31 187 ALA A N 1
ATOM 1421 C CA . ALA A 1 187 ? -5.923 -7.606 24.274 1.00 79.31 187 ALA A CA 1
ATOM 1422 C C . ALA A 1 187 ? -4.409 -7.327 24.348 1.00 79.31 187 ALA A C 1
ATOM 1424 O O . ALA A 1 187 ? -3.795 -6.992 23.340 1.00 79.31 187 ALA A O 1
ATOM 1425 N N . ALA A 1 188 ? -3.762 -7.556 25.501 1.00 80.50 188 ALA A N 1
ATOM 1426 C CA . ALA A 1 188 ? -2.312 -7.395 25.635 1.00 80.50 188 ALA A CA 1
ATOM 1427 C C . ALA A 1 188 ? -1.513 -8.314 24.688 1.00 80.50 188 ALA A C 1
ATOM 1429 O O . ALA A 1 188 ? -0.446 -7.934 24.210 1.00 80.50 188 ALA A O 1
ATOM 1430 N N . VAL A 1 189 ? -2.047 -9.499 24.371 1.00 86.25 189 VAL A N 1
ATOM 1431 C CA . VAL A 1 189 ? -1.415 -10.464 23.454 1.00 86.25 189 VAL A CA 1
ATOM 1432 C C . VAL A 1 189 ? -1.456 -9.973 22.000 1.00 86.25 189 VAL A C 1
ATOM 1434 O O . VAL A 1 189 ? -0.602 -10.341 21.196 1.00 86.25 189 VAL A O 1
ATOM 1437 N N . GLU A 1 190 ? -2.404 -9.099 21.658 1.00 85.00 190 GLU A N 1
ATOM 1438 C CA . GLU A 1 190 ? -2.567 -8.555 20.306 1.00 85.00 190 GLU A CA 1
ATOM 1439 C C . GLU A 1 190 ? -1.714 -7.303 20.048 1.00 85.00 190 GLU A C 1
ATOM 1441 O O . GLU A 1 190 ? -1.515 -6.917 18.894 1.00 85.00 190 GLU A O 1
ATOM 1446 N N . ILE A 1 191 ? -1.140 -6.696 21.095 1.00 85.81 191 ILE A N 1
ATOM 1447 C CA . ILE A 1 191 ? -0.327 -5.475 20.991 1.00 85.81 191 ILE A CA 1
ATOM 1448 C C . ILE A 1 191 ? 0.803 -5.607 19.944 1.00 85.81 191 ILE A C 1
ATOM 1450 O O . ILE A 1 191 ? 0.882 -4.754 19.050 1.00 85.81 191 ILE A O 1
ATOM 1454 N N . PRO A 1 192 ? 1.646 -6.665 19.955 1.00 88.12 192 PRO A N 1
ATOM 1455 C CA . PRO A 1 192 ? 2.705 -6.817 18.954 1.00 88.12 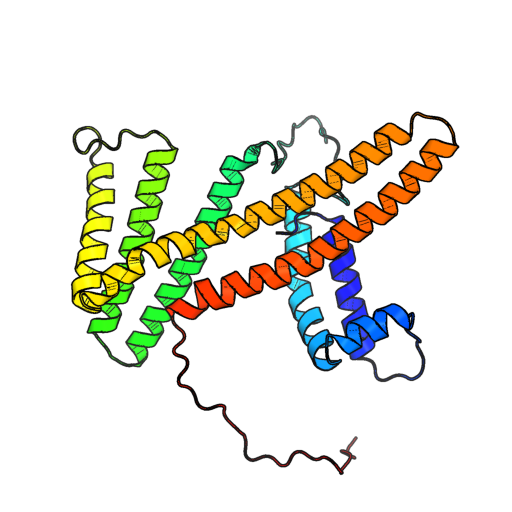192 PRO A CA 1
ATOM 1456 C C . PRO A 1 192 ? 2.167 -6.971 17.525 1.00 88.12 192 PRO A C 1
ATOM 1458 O O . PRO A 1 192 ? 2.802 -6.532 16.564 1.00 88.12 192 PRO A O 1
ATOM 1461 N N . SER A 1 193 ? 0.978 -7.566 17.373 1.00 88.44 193 SER A N 1
ATOM 1462 C CA . SER A 1 193 ? 0.352 -7.790 16.068 1.00 88.44 193 SER A CA 1
ATOM 1463 C C . SER A 1 193 ? 0.052 -6.470 15.358 1.00 88.44 193 SER A C 1
ATOM 1465 O O . SER A 1 193 ? 0.235 -6.351 14.151 1.00 88.44 193 SER A O 1
ATOM 1467 N N . ILE A 1 194 ? -0.350 -5.429 16.082 1.00 87.06 194 ILE A N 1
ATOM 1468 C CA . ILE A 1 194 ? -0.686 -4.129 15.485 1.00 87.06 194 ILE A CA 1
ATOM 1469 C C . ILE A 1 194 ? 0.540 -3.379 14.992 1.00 87.06 194 ILE A C 1
ATOM 1471 O O . ILE A 1 194 ? 0.505 -2.818 13.896 1.00 87.06 194 ILE A O 1
ATOM 1475 N N . ILE A 1 195 ? 1.631 -3.427 15.752 1.00 87.44 195 ILE A N 1
ATOM 1476 C CA . ILE A 1 195 ? 2.918 -2.887 15.306 1.00 87.44 195 ILE A CA 1
ATOM 1477 C C . ILE A 1 195 ? 3.348 -3.615 14.025 1.00 87.44 195 ILE A C 1
ATOM 1479 O O . ILE A 1 195 ? 3.728 -2.977 13.043 1.00 87.44 195 ILE A O 1
ATOM 1483 N N . SER A 1 196 ? 3.199 -4.946 13.998 1.00 89.75 196 SER A N 1
ATOM 1484 C CA . SER A 1 196 ? 3.460 -5.756 12.805 1.00 89.75 196 SER A CA 1
ATOM 1485 C C . SER A 1 196 ? 2.572 -5.365 11.619 1.00 89.75 196 SER A C 1
ATOM 1487 O O . SER A 1 196 ? 3.074 -5.279 10.502 1.00 89.75 196 SER A O 1
ATOM 1489 N N . HIS A 1 197 ? 1.290 -5.055 11.836 1.00 90.19 197 HIS A N 1
ATOM 1490 C CA . HIS A 1 197 ? 0.393 -4.609 10.770 1.00 90.19 197 HIS A CA 1
ATOM 1491 C C . HIS A 1 197 ? 0.849 -3.286 10.145 1.00 90.19 197 HIS A C 1
ATOM 1493 O O . HIS A 1 197 ? 0.919 -3.205 8.925 1.00 90.19 197 HIS A O 1
ATOM 1499 N N . VAL A 1 198 ? 1.232 -2.278 10.939 1.00 89.69 198 VAL A N 1
ATOM 1500 C CA . VAL A 1 198 ? 1.748 -1.000 10.400 1.00 89.69 198 VAL A CA 1
ATOM 1501 C C . VAL A 1 198 ? 3.067 -1.219 9.654 1.00 89.69 198 VAL A C 1
ATOM 1503 O O . VAL A 1 198 ? 3.237 -0.740 8.532 1.00 89.69 198 VAL A O 1
ATOM 1506 N N . LEU A 1 199 ? 3.986 -1.998 10.232 1.00 89.50 199 LEU A N 1
ATOM 1507 C CA . LEU A 1 199 ? 5.270 -2.318 9.603 1.00 89.50 199 LEU A CA 1
ATOM 1508 C C . LEU A 1 199 ? 5.119 -3.176 8.342 1.00 89.50 199 LEU A C 1
ATOM 1510 O O . LEU A 1 199 ? 5.949 -3.080 7.444 1.00 89.50 199 LEU A O 1
ATOM 1514 N N . SER A 1 200 ? 4.072 -3.988 8.217 1.00 91.19 200 SER A N 1
ATOM 1515 C CA . SER A 1 200 ? 3.844 -4.823 7.031 1.00 91.19 200 SER A CA 1
ATOM 1516 C C . SER A 1 200 ? 3.603 -3.984 5.767 1.00 91.19 200 SER A C 1
ATOM 1518 O O . SER A 1 200 ? 3.985 -4.409 4.673 1.00 91.19 200 SER A O 1
ATOM 1520 N N . TYR A 1 201 ? 3.122 -2.740 5.901 1.00 90.56 201 TYR A N 1
ATOM 1521 C CA . TYR A 1 201 ? 3.026 -1.795 4.782 1.00 90.56 201 TYR A CA 1
ATOM 1522 C C . TYR A 1 201 ? 4.382 -1.375 4.217 1.00 90.56 201 TYR A C 1
ATOM 1524 O O . TYR A 1 201 ? 4.434 -0.965 3.060 1.00 90.56 201 TYR A O 1
ATOM 1532 N N . THR A 1 202 ? 5.496 -1.538 4.941 1.00 90.56 202 THR A N 1
ATOM 1533 C CA . THR A 1 202 ? 6.845 -1.332 4.370 1.00 90.56 202 THR A CA 1
ATOM 1534 C C . THR A 1 202 ? 7.132 -2.256 3.183 1.00 90.56 202 THR A C 1
ATOM 1536 O O . THR A 1 202 ? 7.939 -1.925 2.314 1.00 90.56 202 THR A O 1
ATOM 1539 N N . ARG A 1 203 ? 6.397 -3.370 3.060 1.00 91.44 203 ARG A N 1
ATOM 1540 C CA . ARG A 1 203 ? 6.461 -4.269 1.902 1.00 91.44 203 ARG A CA 1
ATOM 1541 C C . ARG A 1 203 ? 6.132 -3.562 0.580 1.00 91.44 203 ARG A C 1
ATOM 1543 O O . ARG A 1 203 ? 6.707 -3.907 -0.448 1.00 91.44 203 ARG A O 1
ATOM 1550 N N . ILE A 1 204 ? 5.265 -2.543 0.603 1.00 89.94 204 ILE A N 1
ATOM 1551 C CA . ILE A 1 204 ? 4.919 -1.735 -0.581 1.00 89.94 204 ILE A CA 1
ATOM 1552 C C . ILE A 1 204 ? 6.170 -1.076 -1.172 1.00 89.94 204 ILE A C 1
ATOM 1554 O O . ILE A 1 204 ? 6.343 -1.067 -2.394 1.00 89.94 204 ILE A O 1
ATOM 1558 N N . MET A 1 205 ? 7.028 -0.539 -0.301 1.00 89.69 205 MET A N 1
ATOM 1559 C CA . MET A 1 205 ? 8.317 0.045 -0.664 1.00 89.69 205 MET A CA 1
ATOM 1560 C C . MET A 1 205 ? 9.302 -1.029 -1.136 1.00 89.69 205 MET A C 1
ATOM 1562 O O . MET A 1 205 ? 9.942 -0.828 -2.164 1.00 89.69 205 MET A O 1
ATOM 1566 N N . GLY A 1 206 ? 9.368 -2.180 -0.457 1.00 88.69 206 GLY A N 1
ATOM 1567 C CA . GLY A 1 206 ? 10.248 -3.287 -0.847 1.00 88.69 206 GLY A CA 1
ATOM 1568 C C . GLY A 1 206 ? 10.007 -3.769 -2.281 1.00 88.69 206 GLY A C 1
ATOM 1569 O O . GLY A 1 206 ? 10.948 -3.860 -3.064 1.00 88.69 206 GLY A O 1
ATOM 1570 N N . VAL A 1 207 ? 8.745 -3.985 -2.664 1.00 89.75 207 VAL A N 1
ATOM 1571 C CA . VAL A 1 207 ? 8.387 -4.358 -4.049 1.00 89.75 207 VAL A CA 1
ATOM 1572 C C . VAL A 1 207 ? 8.652 -3.242 -5.047 1.00 89.75 207 VAL A C 1
ATOM 1574 O O . VAL A 1 207 ? 9.110 -3.494 -6.161 1.00 89.75 207 VAL A O 1
ATOM 1577 N N . LEU A 1 208 ? 8.395 -1.993 -4.655 1.00 87.94 208 LEU A N 1
ATOM 1578 C CA . LEU A 1 208 ? 8.696 -0.855 -5.515 1.00 87.94 208 LEU A CA 1
ATOM 1579 C C . LEU A 1 208 ? 10.195 -0.773 -5.826 1.00 87.94 208 LEU A C 1
ATOM 1581 O O . LEU A 1 208 ? 10.563 -0.622 -6.984 1.00 87.94 208 LEU A O 1
ATOM 1585 N N . LEU A 1 209 ? 11.060 -0.923 -4.823 1.00 87.69 209 LEU A N 1
ATOM 1586 C CA . LEU A 1 209 ? 12.501 -0.943 -5.057 1.00 87.69 209 LEU A CA 1
ATOM 1587 C C . LEU A 1 209 ? 12.943 -2.164 -5.857 1.00 87.69 209 LEU A C 1
ATOM 1589 O O . LEU A 1 209 ? 13.751 -2.007 -6.764 1.00 87.69 209 LEU A O 1
ATOM 1593 N N . ALA A 1 210 ? 12.412 -3.353 -5.565 1.00 89.38 210 ALA A N 1
ATOM 1594 C CA . ALA A 1 210 ? 12.774 -4.569 -6.288 1.00 89.38 210 ALA A CA 1
ATOM 1595 C C . ALA A 1 210 ? 12.497 -4.443 -7.794 1.00 89.38 210 ALA A C 1
ATOM 1597 O O . ALA A 1 210 ? 13.368 -4.749 -8.605 1.00 89.38 210 ALA A O 1
ATOM 1598 N N . THR A 1 211 ? 11.322 -3.930 -8.171 1.00 86.31 211 THR A N 1
ATOM 1599 C CA . THR A 1 211 ? 10.952 -3.733 -9.583 1.00 86.31 211 THR A CA 1
ATOM 1600 C C . THR A 1 211 ? 11.804 -2.667 -10.277 1.00 86.31 211 THR A C 1
ATOM 1602 O O . THR A 1 211 ? 12.210 -2.875 -11.420 1.00 86.31 211 THR A O 1
ATOM 1605 N N . ILE A 1 212 ? 12.131 -1.562 -9.595 1.00 85.12 212 ILE A N 1
ATOM 1606 C CA . ILE A 1 212 ? 13.004 -0.509 -10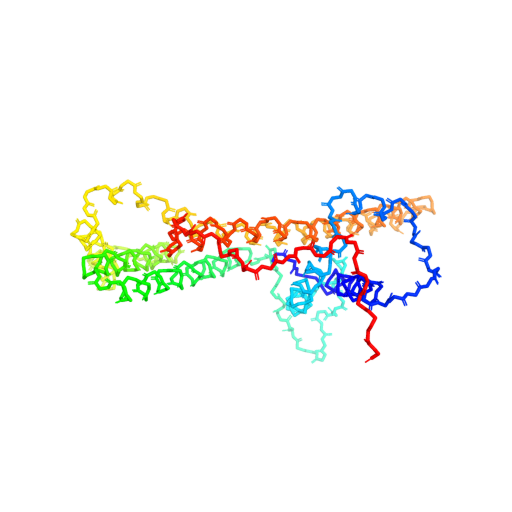.143 1.00 85.12 212 ILE A CA 1
ATOM 1607 C C . ILE A 1 212 ? 14.434 -1.026 -10.325 1.00 85.12 212 ILE A C 1
ATOM 1609 O O . ILE A 1 212 ? 14.984 -0.914 -11.418 1.00 85.12 212 ILE A O 1
ATOM 1613 N N . ILE A 1 213 ? 15.012 -1.635 -9.283 1.00 86.12 213 ILE A N 1
ATOM 1614 C CA . ILE A 1 213 ? 16.375 -2.184 -9.312 1.00 86.12 213 ILE A CA 1
ATOM 1615 C C . ILE A 1 213 ? 16.488 -3.234 -10.414 1.00 86.12 213 ILE A C 1
ATOM 1617 O O . ILE A 1 213 ? 17.439 -3.210 -11.185 1.00 86.12 213 ILE A O 1
ATOM 1621 N N . LEU A 1 214 ? 15.511 -4.135 -10.532 1.00 89.19 214 LEU A N 1
ATOM 1622 C CA . LEU A 1 214 ? 15.528 -5.162 -11.567 1.00 89.19 214 LEU A CA 1
ATOM 1623 C C . LEU A 1 214 ? 15.514 -4.553 -12.975 1.00 89.19 214 LEU A C 1
ATOM 1625 O O . LEU A 1 214 ? 16.303 -4.967 -13.821 1.00 89.19 214 LEU A O 1
ATOM 1629 N N . SER A 1 215 ? 14.672 -3.545 -13.214 1.00 86.62 215 SER A N 1
ATOM 1630 C CA . SER A 1 215 ? 14.619 -2.859 -14.509 1.00 86.62 215 SER A CA 1
ATOM 1631 C C . SER A 1 215 ? 15.932 -2.131 -14.827 1.00 86.62 215 SER A C 1
ATOM 1633 O O . SER A 1 215 ? 16.416 -2.198 -15.954 1.00 86.62 215 SER A O 1
ATOM 1635 N N . GLU A 1 216 ? 16.545 -1.474 -13.839 1.00 84.25 216 GLU A N 1
ATOM 1636 C CA . GLU A 1 216 ? 17.833 -0.785 -13.990 1.00 84.25 216 GLU A CA 1
ATOM 1637 C C . GLU A 1 216 ? 18.989 -1.770 -14.234 1.00 84.25 216 GLU A C 1
ATOM 1639 O O . GLU A 1 216 ? 19.857 -1.528 -15.077 1.00 84.25 216 GLU A O 1
ATOM 1644 N N . LEU A 1 217 ? 18.976 -2.930 -13.571 1.00 87.50 217 LEU A N 1
ATOM 1645 C CA . LEU A 1 217 ? 19.956 -3.993 -13.796 1.00 87.50 217 LEU A CA 1
ATOM 1646 C C . LEU A 1 217 ? 19.850 -4.567 -15.213 1.00 87.50 217 LEU A C 1
ATOM 1648 O O . LEU A 1 217 ? 20.868 -4.709 -15.886 1.00 87.50 217 LEU A O 1
ATOM 1652 N N . VAL A 1 218 ? 18.638 -4.828 -15.706 1.00 88.06 218 VAL A N 1
ATOM 1653 C CA . VAL A 1 218 ? 18.428 -5.284 -17.093 1.00 88.06 218 VAL A CA 1
ATOM 1654 C C . VAL A 1 218 ? 18.968 -4.253 -18.091 1.00 88.06 218 VAL A C 1
ATOM 1656 O O . VAL A 1 218 ? 19.684 -4.612 -19.029 1.00 88.06 218 VAL A O 1
ATOM 1659 N N . ASN A 1 219 ? 18.707 -2.966 -17.853 1.00 87.19 219 ASN A N 1
ATOM 1660 C CA . ASN A 1 219 ? 19.175 -1.888 -18.724 1.00 87.19 219 ASN A CA 1
ATOM 1661 C C . ASN A 1 219 ? 20.696 -1.693 -18.669 1.00 87.19 219 ASN A C 1
ATOM 1663 O O . ASN A 1 219 ? 21.326 -1.490 -19.707 1.00 87.19 219 ASN A O 1
ATOM 1667 N N . SER A 1 220 ? 21.313 -1.793 -17.491 1.00 85.31 220 SER A N 1
ATOM 1668 C CA . SER A 1 220 ? 22.771 -1.669 -17.351 1.00 85.31 220 SER A CA 1
ATOM 1669 C C . SER A 1 220 ? 23.517 -2.815 -18.042 1.00 85.31 220 SER A C 1
ATOM 1671 O O . SER A 1 220 ? 24.508 -2.572 -18.735 1.00 85.31 220 SER A O 1
ATOM 1673 N N . VAL A 1 221 ? 22.996 -4.046 -17.960 1.00 86.44 221 VAL A N 1
ATOM 1674 C CA . VAL A 1 221 ? 23.522 -5.199 -18.708 1.00 86.44 221 VAL A CA 1
ATOM 1675 C C . VAL A 1 221 ? 23.393 -4.978 -20.217 1.00 86.44 221 VAL A C 1
ATOM 1677 O O . VAL A 1 221 ? 24.316 -5.305 -20.962 1.00 86.44 221 VAL A O 1
ATOM 1680 N N . PHE A 1 222 ? 22.291 -4.393 -20.691 1.00 84.75 222 PHE A N 1
ATOM 1681 C CA . PHE A 1 222 ? 22.137 -4.052 -22.107 1.00 84.75 222 PHE A CA 1
ATOM 1682 C C . PHE A 1 222 ? 23.177 -3.022 -22.572 1.00 84.75 222 PHE A C 1
ATOM 1684 O O . PHE A 1 22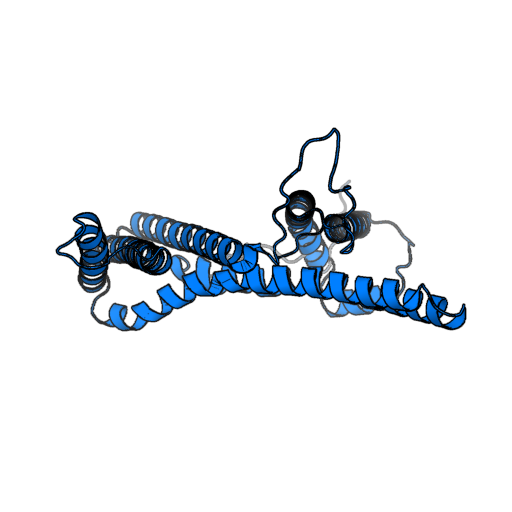2 ? 23.882 -3.265 -23.552 1.00 84.75 222 PHE A O 1
ATOM 1691 N N . ILE A 1 223 ? 23.321 -1.908 -21.849 1.00 83.62 223 ILE A N 1
ATOM 1692 C CA . ILE A 1 223 ? 24.257 -0.827 -22.202 1.00 83.62 223 ILE A CA 1
ATOM 1693 C C . ILE A 1 223 ? 25.700 -1.343 -22.218 1.00 83.62 223 ILE A C 1
ATOM 1695 O O . ILE A 1 223 ? 26.439 -1.059 -23.160 1.00 83.62 223 ILE A O 1
ATOM 1699 N N . SER A 1 224 ? 26.085 -2.160 -21.232 1.00 84.00 224 SER A N 1
ATOM 1700 C CA . SER A 1 224 ? 27.425 -2.756 -21.164 1.00 84.00 224 SER A CA 1
ATOM 1701 C C . SER A 1 224 ? 27.733 -3.700 -22.330 1.00 84.00 224 SER A C 1
ATOM 1703 O O . SER A 1 224 ? 28.893 -3.833 -22.708 1.00 84.00 224 SER A O 1
ATOM 1705 N N . ASN A 1 225 ? 26.725 -4.368 -22.893 1.00 81.88 225 ASN A N 1
ATOM 1706 C CA . ASN A 1 225 ? 26.890 -5.262 -24.042 1.00 81.88 225 ASN A CA 1
ATOM 1707 C C . ASN A 1 225 ? 26.764 -4.531 -25.391 1.00 81.88 225 ASN A C 1
ATOM 1709 O O . ASN A 1 225 ? 27.176 -5.064 -26.421 1.00 81.88 225 ASN A O 1
ATOM 1713 N N . SER A 1 226 ? 26.225 -3.307 -25.397 1.00 73.62 226 SER A N 1
ATOM 1714 C CA . SER A 1 226 ? 25.994 -2.522 -26.614 1.00 73.62 226 SER A CA 1
ATOM 1715 C C . SER A 1 226 ? 27.259 -1.876 -27.196 1.00 73.62 226 SER A C 1
ATOM 1717 O O . SER A 1 226 ? 27.237 -1.474 -28.356 1.00 73.62 226 SER A O 1
ATOM 1719 N N . SER A 1 227 ? 28.344 -1.753 -26.426 1.00 73.19 227 SER A N 1
ATOM 1720 C CA . SER A 1 227 ? 29.628 -1.180 -26.872 1.00 73.19 227 SER A CA 1
ATOM 1721 C C . SER A 1 227 ? 30.599 -2.212 -27.466 1.00 73.19 227 SER A C 1
ATOM 1723 O O . SER A 1 227 ? 31.697 -1.851 -27.888 1.00 73.19 227 SER A O 1
ATOM 1725 N N . GLY A 1 228 ? 30.215 -3.492 -27.491 1.00 75.81 228 GLY A N 1
ATOM 1726 C CA . GLY A 1 228 ? 31.031 -4.593 -28.002 1.00 75.81 228 GLY A CA 1
ATOM 1727 C C . GLY A 1 228 ? 30.736 -4.986 -29.456 1.00 75.81 228 GLY A C 1
ATOM 1728 O O . GLY A 1 228 ? 30.069 -4.280 -30.208 1.00 75.81 228 GLY A O 1
ATOM 1729 N N . SER A 1 229 ? 31.232 -6.161 -29.853 1.00 82.94 229 SER A N 1
ATOM 1730 C CA . SER A 1 229 ? 30.989 -6.782 -31.163 1.00 82.94 229 SER A CA 1
ATOM 1731 C C . SER A 1 229 ? 29.495 -6.967 -31.474 1.00 82.94 229 SER A C 1
ATOM 1733 O O . SER A 1 229 ? 28.683 -7.133 -30.568 1.00 82.94 229 SER A O 1
ATOM 1735 N N . VAL A 1 230 ? 29.134 -7.077 -32.759 1.00 83.56 230 VAL A N 1
ATOM 1736 C CA . VAL A 1 230 ? 27.746 -7.306 -33.230 1.00 83.56 230 VAL A CA 1
ATOM 1737 C C . VAL A 1 230 ? 27.048 -8.475 -32.509 1.00 83.56 230 VAL A C 1
ATOM 1739 O O . VAL A 1 230 ? 25.861 -8.392 -32.200 1.00 83.56 230 VAL A O 1
ATOM 1742 N N . ILE A 1 231 ? 27.789 -9.537 -32.165 1.00 84.12 231 ILE A N 1
ATOM 1743 C CA . ILE A 1 231 ? 27.286 -10.666 -31.361 1.00 84.12 231 ILE A CA 1
ATOM 1744 C C . ILE A 1 231 ? 26.799 -10.217 -29.970 1.00 84.12 231 ILE A C 1
ATOM 1746 O O . ILE A 1 231 ? 25.741 -10.654 -29.524 1.00 84.12 231 ILE A O 1
ATOM 1750 N N . LEU A 1 232 ? 27.543 -9.341 -29.288 1.00 83.62 232 LEU A N 1
ATOM 1751 C CA . LEU A 1 232 ? 27.204 -8.860 -27.945 1.00 83.62 232 LEU A CA 1
ATOM 1752 C C . LEU A 1 232 ? 25.977 -7.949 -27.969 1.00 83.62 232 LEU A C 1
ATOM 1754 O O . LEU A 1 232 ? 25.149 -8.031 -27.066 1.00 83.62 232 LEU A O 1
ATOM 1758 N N . ILE A 1 233 ? 25.796 -7.174 -29.040 1.00 84.19 233 ILE A N 1
ATOM 1759 C CA . ILE A 1 233 ? 24.586 -6.369 -29.246 1.00 84.19 233 ILE A CA 1
ATOM 1760 C C . ILE A 1 233 ? 23.357 -7.279 -29.363 1.00 84.19 233 ILE A C 1
ATOM 1762 O O . ILE A 1 233 ? 22.353 -7.042 -28.695 1.00 84.19 233 ILE A O 1
ATOM 1766 N N . ILE A 1 234 ? 23.436 -8.355 -30.157 1.00 85.94 234 ILE A N 1
ATOM 1767 C CA . ILE A 1 234 ? 22.330 -9.316 -30.314 1.00 85.94 234 ILE A CA 1
ATOM 1768 C C . ILE A 1 234 ? 21.982 -9.964 -28.969 1.00 85.94 234 ILE A C 1
ATOM 1770 O O . ILE A 1 234 ? 20.809 -10.016 -28.595 1.00 85.94 234 ILE A O 1
ATOM 1774 N N . VAL A 1 235 ? 22.988 -10.415 -28.216 1.00 85.75 235 VAL A N 1
ATOM 1775 C CA . VAL A 1 235 ? 22.787 -10.991 -26.876 1.00 85.75 235 VAL A CA 1
ATOM 1776 C C . VAL A 1 235 ? 22.178 -9.961 -25.923 1.00 85.75 235 VAL A C 1
ATOM 1778 O O . VAL A 1 235 ? 21.218 -10.276 -25.221 1.00 85.75 235 VAL A O 1
ATOM 1781 N N . GLY A 1 236 ? 22.666 -8.720 -25.942 1.00 85.06 236 GLY A N 1
ATOM 1782 C CA . GLY A 1 236 ? 22.127 -7.621 -25.145 1.00 85.06 236 GLY A CA 1
ATOM 1783 C C . GLY A 1 236 ? 20.646 -7.377 -25.427 1.00 85.06 236 GLY A C 1
ATOM 1784 O O . GLY A 1 236 ? 19.856 -7.288 -24.489 1.00 85.06 236 GLY A O 1
ATOM 1785 N N . VAL A 1 237 ? 20.241 -7.324 -26.701 1.00 87.25 237 VAL A N 1
ATOM 1786 C CA . VAL A 1 237 ? 18.831 -7.144 -27.091 1.00 87.25 237 VAL A CA 1
ATOM 1787 C C . VAL A 1 237 ? 17.963 -8.290 -26.569 1.00 87.25 237 VAL A C 1
ATOM 1789 O O . VAL A 1 237 ? 16.879 -8.045 -26.040 1.00 87.25 237 VAL A O 1
ATOM 1792 N N . VAL A 1 238 ? 18.430 -9.538 -26.669 1.00 88.31 238 VAL A N 1
ATOM 1793 C CA . VAL A 1 238 ? 17.696 -10.702 -26.142 1.00 88.31 238 VAL A CA 1
ATOM 1794 C C . VAL A 1 238 ? 17.517 -10.596 -24.626 1.00 88.31 238 VAL A C 1
ATOM 1796 O O . VAL A 1 238 ? 16.407 -10.795 -24.126 1.00 88.31 238 VAL A O 1
ATOM 1799 N N . VAL A 1 239 ? 18.578 -10.241 -23.896 1.00 88.12 239 VAL A N 1
ATOM 1800 C CA . VAL A 1 239 ? 18.530 -10.049 -22.438 1.00 88.12 239 VAL A CA 1
ATOM 1801 C C . VAL A 1 239 ? 17.583 -8.912 -22.061 1.00 88.12 239 VAL A C 1
ATOM 1803 O O . VAL A 1 239 ? 16.794 -9.083 -21.134 1.00 88.12 239 VAL A O 1
ATOM 1806 N N . LEU A 1 240 ? 17.593 -7.799 -22.800 1.00 88.62 240 LEU A N 1
ATOM 1807 C CA . LEU A 1 240 ? 16.673 -6.683 -22.578 1.00 88.62 240 LEU A CA 1
ATOM 1808 C C . LEU A 1 240 ? 15.223 -7.139 -22.740 1.00 88.62 240 LEU A C 1
ATOM 1810 O O . LEU A 1 240 ? 14.413 -6.928 -21.844 1.00 88.62 240 LEU A O 1
ATOM 1814 N N . VAL A 1 241 ? 14.888 -7.815 -23.842 1.00 88.81 241 VAL A N 1
ATOM 1815 C CA . VAL A 1 241 ? 13.511 -8.268 -24.099 1.00 88.81 241 VAL A CA 1
ATOM 1816 C C . VAL A 1 241 ? 13.035 -9.238 -23.016 1.00 88.81 241 VAL A C 1
ATOM 1818 O O . VAL A 1 241 ? 11.932 -9.078 -22.489 1.00 88.81 241 VAL A O 1
ATOM 1821 N N . ILE A 1 242 ? 13.855 -10.228 -22.655 1.00 89.81 242 ILE A N 1
ATOM 1822 C CA . ILE A 1 242 ? 13.494 -11.227 -21.640 1.00 89.81 242 ILE A CA 1
ATOM 1823 C C . ILE A 1 242 ? 13.398 -10.586 -20.253 1.00 89.81 242 ILE A C 1
ATOM 1825 O O . ILE A 1 242 ? 12.411 -10.803 -19.548 1.00 89.81 242 ILE A O 1
ATOM 1829 N N . GLY A 1 243 ? 14.387 -9.780 -19.865 1.00 88.56 243 GLY A N 1
ATOM 1830 C CA . GLY A 1 243 ? 14.436 -9.122 -18.560 1.00 88.56 243 GLY A CA 1
ATOM 1831 C C . GLY A 1 243 ? 13.286 -8.139 -18.363 1.00 88.56 243 GLY A C 1
ATOM 1832 O O . GLY A 1 243 ? 12.656 -8.106 -17.303 1.00 88.56 243 GLY A O 1
ATOM 1833 N N . GLN A 1 244 ? 12.931 -7.409 -19.415 1.00 88.06 244 GLN A N 1
ATOM 1834 C CA . GLN A 1 244 ? 11.820 -6.472 -19.388 1.00 88.06 244 GLN A CA 1
ATOM 1835 C C . GLN A 1 244 ? 10.464 -7.174 -19.324 1.00 88.06 244 GLN A C 1
ATOM 1837 O O . GLN A 1 244 ? 9.564 -6.733 -18.607 1.00 88.06 244 GLN A O 1
ATOM 1842 N N . LEU A 1 245 ? 10.312 -8.295 -20.034 1.00 88.44 245 LEU A N 1
ATOM 1843 C CA . LEU A 1 245 ? 9.108 -9.120 -19.959 1.00 88.44 245 LEU A CA 1
ATOM 1844 C C . LEU A 1 245 ? 8.955 -9.727 -18.561 1.00 88.44 245 LEU A C 1
ATOM 1846 O O . LEU A 1 245 ? 7.863 -9.702 -17.999 1.00 88.44 245 LEU A O 1
ATOM 1850 N N . PHE A 1 246 ? 10.043 -10.221 -17.971 1.00 89.50 246 PHE A N 1
ATOM 1851 C CA . PHE A 1 246 ? 10.030 -10.763 -16.615 1.00 89.50 246 PHE A CA 1
ATOM 1852 C C . PHE A 1 246 ? 9.650 -9.698 -15.577 1.00 89.50 246 PHE A C 1
ATOM 1854 O O . PHE A 1 246 ? 8.767 -9.927 -14.749 1.00 89.50 246 PHE A O 1
ATOM 1861 N N . THR A 1 247 ? 10.228 -8.501 -15.679 1.00 88.81 247 THR A N 1
ATOM 1862 C CA . THR A 1 247 ? 9.885 -7.382 -14.791 1.00 88.81 247 THR A CA 1
ATOM 1863 C C . THR A 1 247 ? 8.434 -6.933 -14.976 1.00 88.81 247 THR A C 1
ATOM 1865 O O . THR A 1 247 ? 7.751 -6.665 -13.990 1.00 88.81 247 THR A O 1
ATOM 1868 N N . LEU A 1 248 ? 7.910 -6.934 -16.208 1.00 88.19 248 LEU A N 1
ATOM 1869 C CA . LEU A 1 248 ? 6.493 -6.666 -16.477 1.00 88.19 248 LEU A CA 1
ATOM 1870 C C . LEU A 1 248 ? 5.579 -7.697 -15.797 1.00 88.19 248 LEU A C 1
ATOM 1872 O O . LEU A 1 248 ? 4.550 -7.328 -15.231 1.00 88.19 248 LEU A O 1
ATOM 1876 N N . VAL A 1 249 ? 5.937 -8.984 -15.840 1.00 87.38 249 VAL A N 1
ATOM 1877 C C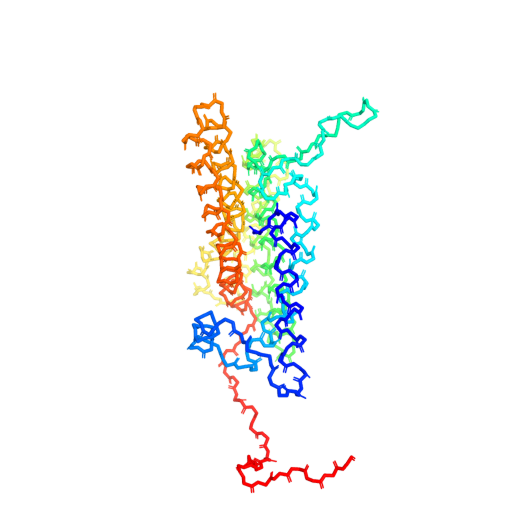A . VAL A 1 249 ? 5.177 -10.042 -15.157 1.00 87.38 249 VAL A CA 1
ATOM 1878 C C . VAL A 1 249 ? 5.161 -9.779 -13.650 1.00 87.38 249 VAL A C 1
ATOM 1880 O O . VAL A 1 249 ? 4.082 -9.724 -13.059 1.00 87.38 249 VAL A O 1
ATOM 1883 N N . LEU A 1 250 ? 6.314 -9.530 -13.026 1.00 88.69 250 LEU A N 1
ATOM 1884 C CA . LEU A 1 250 ? 6.378 -9.210 -11.593 1.00 88.69 250 LEU A CA 1
ATOM 1885 C C . LEU A 1 250 ? 5.578 -7.949 -11.242 1.00 88.69 250 LEU A C 1
ATOM 1887 O O . LEU A 1 250 ? 4.815 -7.960 -10.277 1.00 88.69 250 LEU A O 1
ATOM 1891 N N . ALA A 1 251 ? 5.652 -6.910 -12.077 1.00 85.50 251 ALA A N 1
ATOM 1892 C CA . ALA A 1 251 ? 4.889 -5.678 -11.904 1.00 85.50 251 ALA A CA 1
ATOM 1893 C C . ALA A 1 251 ? 3.365 -5.908 -11.914 1.00 85.50 251 ALA A C 1
ATOM 1895 O O . ALA A 1 251 ? 2.628 -5.148 -11.293 1.00 85.50 251 ALA A O 1
ATOM 1896 N N . ILE A 1 252 ? 2.864 -6.956 -12.573 1.00 84.00 252 ILE A N 1
ATOM 1897 C CA . ILE A 1 252 ? 1.436 -7.307 -12.549 1.00 84.00 252 ILE A CA 1
ATOM 1898 C C . ILE A 1 252 ? 1.098 -8.173 -11.330 1.00 84.00 252 ILE A C 1
ATOM 1900 O O . ILE A 1 252 ? 0.108 -7.917 -10.640 1.00 84.00 252 ILE A O 1
ATOM 1904 N N . PHE A 1 253 ? 1.893 -9.212 -11.064 1.00 85.75 253 PHE A N 1
ATOM 1905 C CA . PHE A 1 253 ? 1.558 -10.225 -10.061 1.00 85.75 253 PHE A CA 1
ATOM 1906 C C . PHE A 1 253 ? 1.864 -9.786 -8.624 1.00 85.75 253 PHE A C 1
ATOM 1908 O O . PHE A 1 253 ? 1.030 -9.997 -7.738 1.00 85.75 253 PHE A O 1
ATOM 1915 N N . GLU A 1 254 ? 3.019 -9.165 -8.369 1.00 88.00 254 GLU A N 1
ATOM 1916 C CA . GLU A 1 254 ? 3.441 -8.822 -7.005 1.00 88.00 254 GLU A CA 1
ATOM 1917 C C . GLU A 1 254 ? 2.487 -7.837 -6.316 1.00 88.00 254 GLU A C 1
ATOM 1919 O O . GLU A 1 254 ? 2.057 -8.133 -5.196 1.00 88.00 254 GLU A O 1
ATOM 1924 N N . PRO A 1 255 ? 2.066 -6.717 -6.943 1.00 86.25 255 PRO A N 1
ATOM 1925 C CA . PRO A 1 255 ? 1.121 -5.803 -6.309 1.00 86.25 255 PRO A CA 1
ATOM 1926 C C . PRO A 1 255 ? -0.255 -6.429 -6.107 1.00 86.25 255 PRO A C 1
ATOM 1928 O O . PRO A 1 255 ? -0.927 -6.107 -5.131 1.00 86.25 255 PRO A O 1
ATOM 1931 N N . GLY A 1 256 ? -0.672 -7.331 -7.002 1.00 85.00 256 GLY A N 1
ATOM 1932 C CA . GLY A 1 256 ? -1.943 -8.040 -6.879 1.00 85.00 256 GLY A CA 1
ATOM 1933 C C . GLY A 1 256 ? -1.980 -8.920 -5.631 1.00 85.00 256 GLY A C 1
ATOM 1934 O O . GLY A 1 256 ? -2.887 -8.797 -4.810 1.00 85.00 256 GLY A O 1
ATOM 1935 N N . ILE A 1 257 ? -0.966 -9.770 -5.451 1.00 88.31 257 ILE A N 1
ATOM 1936 C CA . ILE A 1 257 ? -0.891 -10.705 -4.317 1.00 88.31 257 ILE A CA 1
ATOM 1937 C C . ILE A 1 257 ? -0.644 -9.954 -3.009 1.00 88.31 257 ILE A C 1
ATOM 1939 O O . ILE A 1 257 ? -1.319 -10.183 -2.003 1.00 88.31 257 ILE A O 1
ATOM 1943 N N . GLN A 1 258 ? 0.330 -9.048 -3.006 1.00 89.31 258 GLN A N 1
ATOM 1944 C CA . GLN A 1 258 ? 0.710 -8.359 -1.783 1.00 89.31 258 GLN A CA 1
ATOM 1945 C C . GLN A 1 258 ? -0.325 -7.317 -1.373 1.00 89.31 258 GLN A C 1
ATOM 1947 O O . GLN A 1 258 ? -0.666 -7.255 -0.194 1.00 89.31 258 GLN A O 1
ATOM 1952 N N . GLY A 1 259 ? -0.873 -6.559 -2.326 1.00 88.81 259 GLY A N 1
ATOM 1953 C CA . GLY A 1 259 ? -1.962 -5.615 -2.083 1.00 88.81 259 GLY A CA 1
ATOM 1954 C C . GLY A 1 259 ? -3.201 -6.308 -1.523 1.00 88.81 259 GLY A C 1
ATOM 1955 O O . GLY A 1 259 ? -3.774 -5.831 -0.546 1.00 88.81 259 GLY A O 1
ATOM 1956 N N . ALA A 1 260 ? -3.561 -7.482 -2.056 1.00 87.94 260 ALA A N 1
ATOM 1957 C CA . ALA A 1 260 ? -4.626 -8.296 -1.477 1.00 87.94 260 ALA A CA 1
ATOM 1958 C C . ALA A 1 260 ? -4.314 -8.662 -0.019 1.00 87.94 260 ALA A C 1
ATOM 1960 O O . ALA A 1 260 ? -5.159 -8.459 0.848 1.00 87.94 260 ALA A O 1
ATOM 1961 N N . ARG A 1 261 ? -3.097 -9.127 0.290 1.00 90.06 261 ARG A N 1
ATOM 1962 C CA . ARG A 1 261 ? -2.704 -9.446 1.673 1.00 90.06 261 ARG A CA 1
ATOM 1963 C C . ARG A 1 261 ? -2.863 -8.254 2.622 1.00 90.06 261 ARG A C 1
ATOM 1965 O O . ARG A 1 261 ? -3.438 -8.435 3.691 1.00 90.06 261 ARG A O 1
ATOM 1972 N N . LEU A 1 262 ? -2.389 -7.071 2.227 1.00 90.69 262 LEU A N 1
ATOM 1973 C CA . LEU A 1 262 ? -2.530 -5.831 3.003 1.00 90.69 262 LEU A CA 1
ATOM 1974 C C . LEU A 1 262 ? -4.013 -5.548 3.311 1.00 90.69 262 LEU A C 1
ATOM 1976 O O . LEU A 1 262 ? -4.393 -5.328 4.458 1.00 90.69 262 LEU A O 1
ATOM 1980 N N . ILE A 1 263 ? -4.887 -5.658 2.309 1.00 89.62 263 ILE A N 1
ATOM 1981 C CA . ILE A 1 263 ? -6.324 -5.402 2.482 1.00 89.62 263 ILE A CA 1
ATOM 1982 C C . ILE A 1 263 ? -6.992 -6.472 3.363 1.00 89.62 263 ILE A C 1
ATOM 1984 O O . ILE A 1 263 ? -7.707 -6.141 4.306 1.00 89.62 263 ILE A O 1
ATOM 1988 N N . TYR A 1 264 ? -6.758 -7.756 3.091 1.00 87.31 264 TYR A N 1
ATOM 1989 C CA . TYR A 1 264 ? -7.434 -8.848 3.796 1.00 87.31 264 TYR A CA 1
ATOM 1990 C C . TYR A 1 264 ? -6.953 -9.026 5.236 1.00 87.31 264 TYR A C 1
ATOM 1992 O O . TYR A 1 264 ? -7.764 -9.250 6.131 1.00 87.31 264 TYR A O 1
ATOM 2000 N N . VAL A 1 265 ? -5.643 -8.961 5.469 1.00 86.75 265 VAL A N 1
ATOM 2001 C CA . VAL A 1 265 ? -5.067 -9.274 6.781 1.00 86.75 265 VAL A CA 1
ATOM 2002 C C . VAL A 1 265 ? -4.971 -8.029 7.645 1.00 86.75 265 VAL A C 1
ATOM 2004 O O . VAL A 1 265 ? -5.305 -8.082 8.822 1.00 86.75 265 VAL A O 1
ATOM 2007 N N . GLU A 1 266 ? -4.531 -6.902 7.090 1.00 89.00 266 GLU A N 1
ATOM 2008 C CA . GLU A 1 266 ? -4.182 -5.730 7.901 1.00 89.00 266 GLU A CA 1
ATOM 2009 C C . GLU A 1 266 ? -5.346 -4.740 8.012 1.00 89.00 266 GLU A C 1
ATOM 2011 O O . GLU A 1 266 ? -5.535 -4.154 9.077 1.00 89.00 266 GLU A O 1
ATOM 2016 N N . PHE A 1 267 ? -6.150 -4.580 6.952 1.00 88.50 267 PHE A N 1
ATOM 2017 C CA . PHE A 1 267 ? -7.301 -3.671 6.943 1.00 88.50 267 PHE A CA 1
ATOM 2018 C C . PHE A 1 267 ? -8.602 -4.350 7.409 1.00 88.50 267 PHE A C 1
ATOM 2020 O O . PHE A 1 267 ? -9.231 -3.883 8.360 1.00 88.50 267 PHE A O 1
ATOM 2027 N N . PHE A 1 268 ? -9.006 -5.475 6.804 1.00 85.81 268 PHE A N 1
ATOM 2028 C CA . PHE A 1 268 ? -10.278 -6.134 7.145 1.00 85.81 268 PHE A CA 1
ATOM 2029 C C . PHE A 1 268 ? -10.312 -6.715 8.559 1.00 85.81 268 PHE A C 1
ATOM 2031 O O . PHE A 1 268 ? -11.366 -6.670 9.193 1.00 85.81 268 PHE A O 1
ATOM 2038 N N . SER A 1 269 ? -9.180 -7.168 9.106 1.00 84.88 269 SER A N 1
ATOM 2039 C CA . SER A 1 269 ? -9.122 -7.689 10.482 1.00 84.88 269 SER A CA 1
ATOM 2040 C C . SER A 1 269 ? -9.551 -6.677 11.553 1.00 84.88 269 SER A C 1
ATOM 2042 O O . SER A 1 269 ? -9.878 -7.075 12.666 1.00 84.88 269 SER A O 1
ATOM 2044 N N . LYS A 1 270 ? -9.592 -5.373 11.238 1.00 84.62 270 LYS A N 1
ATOM 2045 C CA . LYS A 1 270 ? -9.921 -4.303 12.198 1.00 84.62 270 LYS A CA 1
ATOM 2046 C C . LYS A 1 270 ? -11.415 -4.099 12.427 1.00 84.62 270 LYS A C 1
ATOM 2048 O O . LYS A 1 270 ? -11.815 -3.584 13.471 1.00 84.62 270 LYS A O 1
ATOM 2053 N N . PHE A 1 271 ? -12.248 -4.485 11.466 1.00 82.44 271 PHE A N 1
ATOM 2054 C CA . PHE A 1 271 ? -13.688 -4.219 11.525 1.00 82.44 271 PHE A CA 1
ATOM 2055 C C . PHE A 1 271 ? -14.559 -5.404 11.111 1.00 82.44 271 PHE A C 1
ATOM 2057 O O . PHE A 1 271 ? -15.726 -5.461 11.506 1.00 82.44 271 PHE A O 1
ATOM 2064 N N . TYR A 1 272 ? -14.027 -6.340 10.323 1.00 80.44 272 TYR A N 1
ATOM 2065 C CA . TYR A 1 272 ? -14.804 -7.428 9.751 1.00 80.44 272 TYR A CA 1
ATOM 2066 C C . TYR A 1 272 ? -14.996 -8.568 10.759 1.00 80.44 272 TYR A C 1
ATOM 2068 O O . TYR A 1 272 ? -14.037 -9.212 11.178 1.00 80.44 272 TYR A O 1
ATOM 2076 N N . ARG A 1 273 ? -16.254 -8.854 11.120 1.00 73.12 273 ARG A N 1
ATOM 2077 C CA . ARG A 1 273 ? -16.640 -10.048 11.891 1.00 73.12 273 ARG A CA 1
ATOM 2078 C C . ARG A 1 273 ? -17.169 -11.111 10.921 1.00 73.12 273 ARG A C 1
ATOM 2080 O O . ARG A 1 273 ? -18.177 -10.893 10.257 1.00 73.12 273 ARG A O 1
ATOM 2087 N N . GLY A 1 274 ? -16.510 -12.267 10.851 1.00 64.75 274 GLY A N 1
ATOM 2088 C CA . GLY A 1 274 ? -16.769 -13.319 9.853 1.00 64.75 274 GLY A CA 1
ATOM 2089 C C . GLY A 1 274 ? -18.048 -14.155 10.021 1.00 64.75 274 GLY A C 1
ATOM 2090 O O . GLY A 1 274 ? -18.136 -15.223 9.430 1.00 64.75 274 GLY A O 1
ATOM 2091 N N . ASN A 1 275 ? -19.041 -13.707 10.797 1.00 65.94 275 ASN A N 1
ATOM 2092 C CA . ASN A 1 275 ? -20.218 -14.513 11.172 1.00 65.94 275 ASN A CA 1
ATOM 2093 C C . ASN A 1 275 ? -21.497 -14.214 10.360 1.00 65.94 275 ASN A C 1
ATOM 2095 O O . ASN A 1 275 ? -22.610 -14.433 10.835 1.00 65.94 275 ASN A O 1
ATOM 2099 N N . GLY A 1 276 ? -21.366 -13.713 9.130 1.00 73.06 276 GLY A N 1
ATOM 2100 C CA . GLY A 1 276 ? -22.509 -13.471 8.243 1.00 73.06 276 GLY A CA 1
ATOM 2101 C C . GLY A 1 276 ? -22.978 -14.732 7.509 1.00 73.06 276 GLY A C 1
ATOM 2102 O O . GLY A 1 276 ? -22.169 -15.578 7.135 1.00 73.06 276 GLY A O 1
ATOM 2103 N N . ARG A 1 277 ? -24.286 -14.845 7.243 1.00 75.94 277 ARG A N 1
ATOM 2104 C CA . ARG A 1 277 ? -24.817 -15.840 6.296 1.00 75.94 277 ARG A CA 1
ATOM 2105 C C . ARG A 1 277 ? -24.878 -15.216 4.898 1.00 75.94 277 ARG A C 1
ATOM 2107 O O . ARG A 1 277 ? -25.403 -14.106 4.783 1.00 75.94 277 ARG A O 1
ATOM 2114 N N . PRO A 1 278 ? -24.366 -15.880 3.845 1.00 78.19 278 PRO A N 1
ATOM 2115 C CA . PRO A 1 278 ? -24.481 -15.356 2.492 1.00 78.19 278 PRO A CA 1
ATOM 2116 C C . PRO A 1 278 ? -25.960 -15.243 2.122 1.00 78.19 278 PRO A C 1
ATOM 2118 O O . PRO A 1 278 ? -26.736 -16.177 2.329 1.00 78.19 278 PRO A O 1
ATOM 2121 N N . PHE A 1 279 ? -26.354 -14.089 1.588 1.00 81.62 279 PHE A N 1
ATOM 2122 C CA . PHE A 1 279 ? -27.701 -13.908 1.068 1.00 81.62 279 PHE A CA 1
ATOM 2123 C C . PHE A 1 279 ? -27.857 -14.750 -0.197 1.00 81.62 279 PHE A C 1
ATOM 2125 O O . PHE A 1 279 ? -27.227 -14.476 -1.219 1.00 81.62 279 PHE A O 1
ATOM 2132 N N . ILE A 1 280 ? -28.690 -15.783 -0.116 1.00 78.19 280 ILE A N 1
ATOM 2133 C CA . ILE A 1 280 ? -29.087 -16.587 -1.266 1.00 78.19 280 ILE A CA 1
ATOM 2134 C C . ILE A 1 280 ? -30.445 -16.035 -1.705 1.00 78.19 280 ILE A C 1
ATOM 2136 O O . ILE A 1 280 ? -31.437 -16.273 -1.009 1.00 78.19 280 ILE A O 1
ATOM 2140 N N . PRO A 1 281 ? -30.516 -15.251 -2.796 1.00 81.19 281 PRO A N 1
ATOM 2141 C CA . PRO A 1 281 ? -31.797 -14.768 -3.281 1.00 81.19 281 PRO A CA 1
ATOM 2142 C C . PRO A 1 281 ? -32.675 -15.955 -3.672 1.00 81.19 281 PRO A C 1
ATOM 2144 O O . PRO A 1 281 ? -32.188 -16.957 -4.198 1.00 81.19 281 PRO A O 1
ATOM 2147 N N . PHE A 1 282 ? -33.985 -15.820 -3.471 1.00 77.44 282 PHE A N 1
ATOM 2148 C CA . PHE A 1 282 ? -34.948 -16.758 -4.031 1.00 77.44 282 PHE A CA 1
ATOM 2149 C C . PHE A 1 282 ? -34.949 -16.599 -5.558 1.00 77.44 282 PHE A C 1
ATOM 2151 O O . PHE A 1 282 ? -35.599 -15.715 -6.114 1.00 77.44 282 PHE A O 1
ATOM 2158 N N . GLY A 1 283 ? -34.136 -17.404 -6.239 1.00 66.75 283 GLY A N 1
ATOM 2159 C CA . GLY A 1 283 ? -33.940 -17.337 -7.679 1.00 66.75 283 GLY A CA 1
ATOM 2160 C C . GLY A 1 283 ? -33.560 -18.699 -8.236 1.00 66.75 283 GLY A C 1
ATOM 2161 O O . GLY A 1 283 ? -32.678 -19.377 -7.719 1.00 66.75 283 GLY A O 1
ATOM 2162 N N . VAL A 1 284 ? -34.238 -19.104 -9.306 1.00 67.12 284 VAL A N 1
ATOM 2163 C CA . VAL A 1 284 ? -33.901 -20.320 -10.046 1.00 67.12 284 VAL A CA 1
ATOM 2164 C C . VAL A 1 284 ? -32.704 -20.003 -10.945 1.00 67.12 284 VAL A C 1
ATOM 2166 O O . VAL A 1 284 ? -32.816 -19.153 -11.832 1.00 67.12 284 VAL A O 1
ATOM 2169 N N . GLU A 1 285 ? -31.566 -20.680 -10.749 1.00 60.66 285 GLU A N 1
ATOM 2170 C CA . GLU A 1 285 ? -30.507 -20.713 -11.766 1.00 60.66 285 GLU A CA 1
ATOM 2171 C C . GLU A 1 285 ? -31.101 -21.320 -13.043 1.00 60.66 285 GLU A C 1
ATOM 2173 O O . GLU A 1 285 ? -31.322 -22.529 -13.139 1.00 60.66 285 GLU A O 1
ATOM 2178 N N . ARG A 1 286 ? -31.402 -20.477 -14.037 1.00 57.06 286 ARG A N 1
ATOM 2179 C CA . ARG A 1 286 ? -31.890 -20.936 -15.340 1.00 57.06 286 ARG A CA 1
ATOM 2180 C C . ARG A 1 286 ? -30.743 -21.621 -16.083 1.00 57.06 286 ARG A C 1
ATOM 2182 O O . ARG A 1 286 ? -29.997 -20.972 -16.804 1.00 57.06 286 ARG A O 1
ATOM 2189 N N . LYS A 1 287 ? -30.598 -22.935 -15.890 1.00 59.47 287 LYS A N 1
ATOM 2190 C CA . LYS A 1 287 ? -29.613 -23.771 -16.603 1.00 59.47 287 LYS A CA 1
ATOM 2191 C C . LYS A 1 287 ? -30.065 -24.188 -18.010 1.00 59.47 287 LYS A C 1
ATOM 2193 O O . LYS A 1 287 ? -29.221 -24.556 -18.813 1.00 59.47 287 LYS A O 1
ATOM 2198 N N . TYR A 1 288 ? -31.365 -24.097 -18.317 1.00 54.38 288 TYR A N 1
ATOM 2199 C CA . TYR A 1 288 ? -31.958 -24.676 -19.537 1.00 54.38 288 TYR A CA 1
ATOM 2200 C C . TYR A 1 288 ? -32.868 -23.731 -20.338 1.00 54.38 288 TYR A C 1
ATOM 2202 O O . TYR A 1 288 ? -33.614 -24.189 -21.196 1.00 54.38 288 TYR A O 1
ATOM 2210 N N . THR A 1 289 ? -32.870 -22.425 -20.066 1.00 57.81 289 THR A N 1
ATOM 2211 C CA . THR A 1 289 ? -33.745 -21.484 -20.789 1.00 57.81 289 THR A CA 1
ATOM 2212 C C . THR A 1 289 ? -32.979 -20.240 -21.207 1.00 57.81 289 THR A C 1
ATOM 2214 O O . THR A 1 289 ? -32.424 -19.530 -20.368 1.00 57.81 289 THR A O 1
ATOM 2217 N N . GLU A 1 290 ? -32.967 -19.977 -22.511 1.00 54.81 290 GLU A N 1
ATOM 2218 C CA . GLU A 1 290 ? -32.398 -18.773 -23.106 1.00 54.81 290 GLU A CA 1
ATOM 2219 C C . GLU A 1 290 ? -33.380 -17.600 -22.957 1.00 54.81 290 GLU A C 1
ATOM 2221 O O . GLU A 1 290 ? -34.590 -17.746 -23.150 1.00 54.81 290 GLU A O 1
ATOM 2226 N N . LYS A 1 291 ? -32.873 -16.423 -22.569 1.00 55.03 291 LYS A N 1
ATOM 2227 C CA . LYS A 1 291 ? -33.668 -15.189 -22.510 1.00 55.03 291 LYS A CA 1
ATOM 2228 C C . LYS A 1 291 ? -33.930 -14.708 -23.937 1.00 55.03 291 LYS A C 1
ATOM 2230 O O . LYS A 1 291 ? -33.127 -13.972 -24.498 1.00 55.03 291 LYS A O 1
ATOM 2235 N N . VAL A 1 292 ? -35.070 -15.089 -24.498 1.00 55.12 292 VAL A N 1
ATOM 2236 C CA . VAL A 1 292 ? -35.570 -14.522 -25.754 1.00 55.12 292 VAL A CA 1
ATOM 2237 C C . VAL A 1 292 ? -36.468 -13.333 -25.426 1.00 55.12 292 VAL A C 1
ATOM 2239 O O . VAL A 1 292 ? -37.670 -13.512 -25.339 1.00 55.12 292 VAL A O 1
ATOM 2242 N N . TYR A 1 293 ? -35.909 -12.138 -25.210 1.00 44.38 293 TYR A N 1
ATOM 2243 C CA . TYR A 1 293 ? -36.611 -10.875 -25.497 1.00 44.38 293 TYR A CA 1
ATOM 2244 C C . TYR A 1 293 ? -35.601 -9.774 -25.864 1.00 44.38 293 TYR A C 1
ATOM 2246 O O . TYR A 1 293 ? -34.600 -9.599 -25.168 1.00 44.38 293 TYR A O 1
ATOM 2254 N N . LYS A 1 294 ? -35.894 -9.142 -27.012 1.00 42.28 294 LYS A N 1
ATOM 2255 C CA . LYS A 1 294 ? -35.140 -8.131 -27.778 1.00 42.28 294 LYS A CA 1
ATOM 2256 C C . LYS A 1 294 ? -34.791 -6.873 -26.991 1.00 42.28 294 LYS A C 1
ATOM 2258 O O . LYS A 1 294 ? -35.663 -6.410 -26.227 1.00 42.28 294 LYS A O 1
#

Foldseek 3Di:
DAQAQALLVVLLVVLVVLQVVLVDPDPDDDDPVVVCVVVVVVDPSVRSNVLSVVCNVVSVVNNVSNVLQCHHLLDNPDPCDDPPDRPPRPNCVVPVVVVLLVLLVVLLVLLLVLLVLQLVLVVVVVQPLQNLLSVLVNLQSVLVSVQVVCVVVVPPLDVVPDVVSVVSVVSNVSSVVSNCRRVNPVCVVCSVVLVVLSSLSSVVSVLNVVLSVLSNVLVVCLVVQCVDDPVSNVVSVVSSVVSSVVSSVSSSPVCVVSVVCSCVPRRCVSHPDPPDDDDDPPDDPCPDDDPPDD

Radius of gyration: 25.25 Å; chains: 1; bounding box: 68×50×66 Å

Organism: NCBI:txid410659

Secondary structure (DSSP, 8-state):
----HHHHHHHHHHHHHHHHHHH---S-----HHHHHHHHHHS-HHHHHHHHHHHHHHHHHHHHHHHHHT-BTTB--S-S-BTTB------TTTTHHHHHHHHHHHHHHHHHHHHHHHHHHHHHHT-HHHHHHHHHHHHHHHHHHHHHHHHHTT----TTT-HHHHHHHHHHHHHHHHHHHHH-GGGGGGHHHHHHHHHHTHHHHHHHHHHHHHHHHHHHHHHHHHTS-HHHHHHHHHHHHHHHHHHHHHHHHHHHHHHHHIIIIIIGGGT--S-PPP---S----SS------